Protein AF-A0AAV6GM45-F1 (afdb_monomer_lite)

Radius of gyration: 21.68 Å; chains: 1; bounding box: 48×59×79 Å

pLDDT: mean 77.0, std 16.12, range [33.41, 92.81]

Secondary structure (DSSP, 8-state):
------------------HHHHHHHHHHHHHHHHHHHHHHHHHHHHHHHHHHTTTTS---TTPPPTTHHHHHHHHHHHHHHHHHHHHHHHTTSS-HHHHHHHHHHHHHHHHHHHHHIIIIIS--HHHHHHHHHHHHHHHHHHHHHHTTT-HHHHHHHHHHHHHHHHHHHHHHHHHHHS-------

Sequence (185 aa):
MLYAIQVNQASFLFFGTSKGQLRMWMPMLGLTALPHLGGLCGGFVTRKEVKTWYPTINKPSWRPPNAAFPIVWTT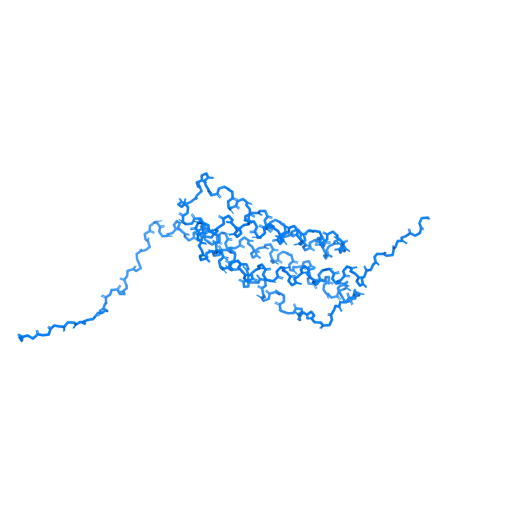LYTGMGYASYLVWNELGGFTNDAVVPLGLYGLQLALNWAWTPIFFGAHKIKLALIEIVLLTGTVGATMVSWYPISRTATLLMTPYLAWLCLATTLNYCIWRDNPEKKEKK

InterPro domains:
  IPR004307 TspO/MBR-related protein [PF03073] (32-176)
  IPR004307 TspO/MBR-related protein [PIRSF005859] (27-179)
  IPR004307 TspO/MBR-related protein [PTHR10057] (24-183)
  IPR004307 TspO/MBR-related protein [cd15904] (33-175)
  IPR038330 TspO/MBR-related superfamily [G3DSA:1.20.1260.100] (22-179)

Structure (mmCIF, N/CA/C/O backbone):
data_AF-A0AAV6GM45-F1
#
_entry.id   AF-A0AAV6GM45-F1
#
loop_
_atom_site.group_PDB
_atom_site.id
_atom_site.type_symbol
_atom_site.label_atom_id
_atom_site.label_alt_id
_atom_site.label_comp_id
_atom_site.label_asym_id
_atom_site.label_entity_id
_atom_site.label_seq_id
_atom_site.pdbx_PDB_ins_code
_atom_site.Cartn_x
_atom_site.Cartn_y
_atom_site.Cartn_z
_atom_site.occupancy
_atom_site.B_iso_or_equiv
_atom_site.auth_seq_id
_atom_site.auth_comp_id
_atom_site.auth_asym_id
_atom_site.auth_atom_id
_atom_site.pdbx_PDB_model_num
ATOM 1 N N . MET A 1 1 ? 5.963 -35.561 -53.736 1.00 40.31 1 MET A N 1
ATOM 2 C CA . MET A 1 1 ? 5.914 -36.617 -52.698 1.00 40.31 1 MET A CA 1
ATOM 3 C C . MET A 1 1 ? 7.226 -36.517 -51.932 1.00 40.31 1 MET A C 1
ATOM 5 O O . MET A 1 1 ? 8.242 -36.675 -52.576 1.00 40.31 1 MET A O 1
ATOM 9 N N . LEU A 1 2 ? 7.330 -36.159 -50.655 1.00 35.66 2 LEU A N 1
ATOM 10 C CA . LEU A 1 2 ? 6.425 -36.286 -49.513 1.00 35.66 2 LEU A CA 1
ATOM 11 C C . LEU A 1 2 ? 6.846 -35.272 -48.420 1.00 35.66 2 LEU A C 1
ATOM 13 O O . LEU A 1 2 ? 8.036 -35.076 -48.221 1.00 35.66 2 LEU A O 1
ATOM 17 N N . TYR A 1 3 ? 5.843 -34.709 -47.735 1.00 33.41 3 TYR A N 1
ATOM 18 C CA . TYR A 1 3 ? 5.771 -34.377 -46.296 1.00 33.41 3 TYR A CA 1
ATOM 19 C C . TYR A 1 3 ? 6.869 -33.493 -45.663 1.00 33.41 3 TYR A C 1
ATOM 21 O O . TYR A 1 3 ? 8.015 -33.891 -45.548 1.00 33.41 3 TYR A O 1
ATOM 29 N N . ALA A 1 4 ? 6.612 -32.242 -45.272 1.00 39.06 4 ALA A N 1
ATOM 30 C CA . ALA A 1 4 ? 5.706 -31.770 -44.211 1.00 39.06 4 ALA A CA 1
ATOM 31 C C . ALA A 1 4 ? 6.142 -32.133 -42.771 1.00 39.06 4 ALA A C 1
ATOM 33 O O . ALA A 1 4 ? 5.974 -33.269 -42.355 1.00 39.06 4 ALA A O 1
ATOM 34 N N . ILE A 1 5 ? 6.544 -31.083 -42.033 1.00 42.56 5 ILE A N 1
ATOM 35 C CA . ILE A 1 5 ? 6.093 -30.714 -40.672 1.00 42.56 5 ILE A CA 1
ATOM 36 C C . ILE A 1 5 ? 6.545 -31.600 -39.485 1.00 42.56 5 ILE A C 1
ATOM 38 O O . ILE A 1 5 ? 6.605 -32.817 -39.568 1.00 42.56 5 ILE A O 1
ATOM 42 N N . GLN A 1 6 ? 6.711 -30.921 -38.333 1.00 33.88 6 GLN A N 1
ATOM 43 C CA . GLN A 1 6 ? 6.719 -31.429 -36.946 1.00 33.88 6 GLN A CA 1
ATOM 44 C C . GLN A 1 6 ? 8.076 -31.956 -36.436 1.00 33.88 6 GLN A C 1
ATOM 46 O O . GLN A 1 6 ? 8.792 -32.627 -37.152 1.00 33.88 6 GLN A O 1
ATOM 51 N N . VAL A 1 7 ? 8.519 -31.760 -35.192 1.00 37.91 7 VAL A N 1
ATOM 52 C CA . VAL A 1 7 ? 8.098 -30.972 -34.021 1.00 37.91 7 VAL A CA 1
ATOM 53 C C . VAL A 1 7 ? 9.163 -31.265 -32.954 1.00 37.91 7 VAL A C 1
ATOM 55 O O . VAL A 1 7 ? 9.530 -32.418 -32.798 1.00 37.91 7 VAL A O 1
ATOM 58 N N . ASN A 1 8 ? 9.592 -30.232 -32.223 1.00 34.81 8 ASN A N 1
ATOM 59 C CA . ASN A 1 8 ? 9.776 -30.226 -30.765 1.00 34.81 8 ASN A CA 1
ATOM 60 C C . ASN A 1 8 ? 10.801 -31.166 -30.075 1.00 34.81 8 ASN A C 1
ATOM 62 O O . ASN A 1 8 ? 11.030 -32.304 -30.454 1.00 34.81 8 ASN A O 1
ATOM 66 N N . GLN A 1 9 ? 11.261 -30.669 -28.920 1.00 39.41 9 GLN A N 1
ATOM 67 C CA . GLN A 1 9 ? 11.912 -31.377 -27.810 1.00 39.41 9 GLN A CA 1
ATOM 68 C C . GLN A 1 9 ? 13.372 -31.811 -28.013 1.00 39.41 9 GLN A C 1
ATOM 70 O O . GLN A 1 9 ? 13.649 -32.849 -28.597 1.00 39.41 9 GLN A O 1
ATOM 75 N N . ALA A 1 10 ? 14.298 -31.061 -27.404 1.00 37.91 10 ALA A N 1
ATOM 76 C CA . ALA A 1 10 ? 15.213 -31.576 -26.370 1.00 37.91 10 ALA A CA 1
ATOM 77 C C . ALA A 1 10 ? 16.465 -30.694 -26.258 1.00 37.91 10 ALA A C 1
ATOM 79 O O . ALA A 1 10 ? 17.508 -30.967 -26.841 1.00 37.91 10 ALA A O 1
ATOM 80 N N . SER A 1 11 ? 16.381 -29.636 -25.458 1.00 36.97 11 SER A N 1
ATOM 81 C CA . SER A 1 11 ? 17.548 -29.092 -24.748 1.00 36.97 11 SER A CA 1
ATOM 82 C C . SER A 1 11 ? 17.078 -28.509 -23.416 1.00 36.97 11 SER A C 1
ATOM 84 O O . SER A 1 11 ? 17.283 -27.345 -23.092 1.00 36.97 11 SER A O 1
ATOM 86 N N . PHE A 1 12 ? 16.375 -29.349 -22.653 1.00 44.47 12 PHE A N 1
ATOM 87 C CA . PHE A 1 12 ? 16.438 -29.287 -21.198 1.00 44.47 12 PHE A CA 1
ATOM 88 C C . PHE A 1 12 ? 17.893 -29.571 -20.789 1.00 44.47 12 PHE A C 1
ATOM 90 O O . PHE A 1 12 ? 18.525 -30.435 -21.388 1.00 44.47 12 PHE A O 1
ATOM 97 N N . LEU A 1 13 ? 18.360 -28.890 -19.738 1.00 39.91 13 LEU A N 1
ATOM 98 C CA . LEU A 1 13 ? 19.677 -29.014 -19.087 1.00 39.91 13 LEU A CA 1
ATOM 99 C C . LEU A 1 13 ? 20.802 -28.126 -19.640 1.00 39.91 13 LEU A C 1
ATOM 101 O O . LEU A 1 13 ? 21.829 -28.608 -20.095 1.00 39.91 13 LEU A O 1
ATOM 105 N N . PHE A 1 14 ? 20.680 -26.817 -19.423 1.00 37.41 14 PHE A N 1
ATOM 106 C CA . PHE A 1 14 ? 21.850 -26.002 -19.082 1.00 37.41 14 PHE A CA 1
ATOM 107 C C . PHE A 1 14 ? 21.527 -25.117 -17.873 1.00 37.41 14 PHE A C 1
ATOM 109 O O . PHE A 1 14 ? 21.230 -23.932 -17.994 1.00 37.41 14 PHE A O 1
ATOM 116 N N . PHE A 1 15 ? 21.615 -25.700 -16.673 1.00 41.97 15 PHE A N 1
ATOM 117 C CA . PHE A 1 15 ? 21.883 -24.942 -15.446 1.00 41.97 15 PHE A CA 1
ATOM 118 C C . PHE A 1 15 ? 23.353 -24.493 -15.472 1.00 41.97 15 PHE A C 1
ATOM 120 O O . PHE A 1 15 ? 24.205 -25.013 -14.759 1.00 41.97 15 PHE A O 1
ATOM 127 N N . GLY A 1 16 ? 23.660 -23.544 -16.352 1.00 40.22 16 GLY A N 1
ATOM 128 C CA . GLY A 1 16 ? 24.866 -22.733 -16.281 1.00 40.22 16 GLY A CA 1
ATOM 129 C C . GLY A 1 16 ? 24.455 -21.359 -15.782 1.00 40.22 16 GLY A C 1
ATOM 130 O O . GLY A 1 16 ? 24.005 -20.531 -16.570 1.00 40.22 16 GLY A O 1
ATOM 131 N N . THR A 1 17 ? 24.556 -21.106 -14.477 1.00 46.16 17 THR A N 1
ATOM 132 C CA . THR A 1 17 ? 24.311 -19.776 -13.908 1.00 46.16 17 THR A CA 1
ATOM 133 C C . THR A 1 17 ? 25.413 -18.824 -14.366 1.00 46.16 17 THR A C 1
ATOM 135 O O . THR A 1 17 ? 26.434 -18.627 -13.710 1.00 46.16 17 THR A O 1
ATOM 138 N N . SER A 1 18 ? 25.199 -18.216 -15.533 1.00 44.62 18 SER A N 1
ATOM 139 C CA . SER A 1 18 ? 25.936 -17.041 -15.988 1.00 44.62 18 SER A CA 1
ATOM 140 C C . SER A 1 18 ? 25.958 -16.000 -14.862 1.00 44.62 18 SER A C 1
ATOM 142 O O . SER A 1 18 ? 24.934 -15.747 -14.223 1.00 44.62 18 SER A O 1
ATOM 144 N N . LYS A 1 19 ? 27.106 -15.345 -14.633 1.00 47.19 19 LYS A N 1
ATOM 145 C CA . LYS A 1 19 ? 27.230 -14.200 -13.707 1.00 47.19 19 LYS A CA 1
ATOM 146 C C . LYS A 1 19 ? 26.151 -13.125 -13.952 1.00 47.19 19 LYS A C 1
ATOM 148 O O . LYS A 1 19 ? 25.784 -12.411 -13.023 1.00 47.19 19 LYS A O 1
ATOM 153 N N . GLY A 1 20 ? 25.613 -13.036 -15.175 1.00 47.53 20 GLY A N 1
ATOM 154 C CA . GLY A 1 20 ? 24.491 -12.159 -15.524 1.00 47.53 20 GLY A CA 1
ATOM 155 C C . GLY A 1 20 ? 23.157 -12.564 -14.888 1.00 47.53 20 GLY A C 1
ATOM 156 O O . GLY A 1 20 ? 22.377 -11.697 -14.511 1.00 47.53 20 GLY A O 1
ATOM 157 N N . GLN A 1 21 ? 22.927 -13.860 -14.677 1.00 46.53 21 GLN A N 1
ATOM 158 C CA . GLN A 1 21 ? 21.711 -14.377 -14.056 1.00 46.53 21 GLN A CA 1
ATOM 159 C C . GLN A 1 21 ? 21.725 -14.106 -12.545 1.00 46.53 21 GLN A C 1
ATOM 161 O O . GLN A 1 21 ? 20.786 -13.505 -12.041 1.00 46.53 21 GLN A O 1
ATOM 166 N N . LEU A 1 22 ? 22.824 -14.399 -11.832 1.00 50.38 22 LEU A N 1
ATOM 167 C CA . LEU A 1 22 ? 23.005 -14.059 -10.401 1.00 50.38 22 LEU A CA 1
ATOM 168 C C . LEU A 1 22 ? 22.805 -12.558 -10.096 1.00 50.38 22 LEU A C 1
ATOM 170 O O . LEU A 1 22 ? 22.231 -12.210 -9.065 1.00 50.38 22 LEU A O 1
ATOM 174 N N . ARG A 1 23 ? 23.199 -11.676 -11.024 1.00 55.69 23 ARG A N 1
ATOM 175 C CA . ARG A 1 23 ? 22.995 -10.219 -10.932 1.00 55.69 23 ARG A CA 1
ATOM 176 C C . ARG A 1 23 ? 21.520 -9.793 -11.056 1.00 55.69 23 ARG A C 1
ATOM 178 O O . ARG A 1 23 ? 21.165 -8.747 -10.524 1.00 55.69 23 ARG A O 1
ATOM 185 N N . MET A 1 24 ? 20.664 -10.590 -11.703 1.00 57.47 24 MET A N 1
ATOM 186 C CA . MET A 1 24 ? 19.216 -10.344 -11.826 1.00 57.47 24 MET A CA 1
ATOM 187 C C . MET A 1 24 ? 18.411 -10.804 -10.598 1.00 57.47 24 MET A C 1
ATOM 189 O O . MET A 1 24 ? 17.414 -10.167 -10.265 1.00 57.47 24 MET A O 1
ATOM 193 N N . TRP A 1 25 ? 18.825 -11.870 -9.900 1.00 61.00 25 TRP A N 1
ATOM 194 C CA . TRP A 1 25 ? 18.062 -12.411 -8.758 1.00 61.00 25 TRP A CA 1
ATOM 195 C C . TRP A 1 25 ? 18.215 -11.584 -7.480 1.00 61.00 25 TRP A C 1
ATOM 197 O O . TRP A 1 25 ? 17.274 -11.500 -6.696 1.00 61.00 25 TRP A O 1
ATOM 207 N N . MET A 1 26 ? 19.369 -10.949 -7.258 1.00 65.25 26 MET A N 1
ATOM 208 C CA . MET A 1 26 ? 19.604 -10.171 -6.034 1.00 65.25 26 MET A CA 1
ATOM 209 C C . MET A 1 26 ? 18.666 -8.954 -5.894 1.00 65.25 26 MET A C 1
ATOM 211 O O . MET A 1 26 ? 18.058 -8.810 -4.832 1.00 65.25 26 MET A O 1
ATOM 215 N N . PRO A 1 27 ? 18.470 -8.107 -6.927 1.00 63.59 27 PRO A N 1
ATOM 216 C CA . PRO A 1 27 ? 17.508 -7.006 -6.861 1.00 63.59 27 PRO A CA 1
ATOM 217 C C . PRO A 1 27 ? 16.068 -7.512 -6.766 1.00 63.59 27 PRO A C 1
ATOM 219 O O . PRO A 1 27 ? 15.281 -6.950 -6.012 1.00 63.59 27 PRO A O 1
ATOM 222 N N . MET A 1 28 ? 15.737 -8.605 -7.465 1.00 65.88 28 MET A N 1
ATOM 223 C CA . MET A 1 28 ? 14.412 -9.228 -7.401 1.00 65.88 28 MET A CA 1
ATOM 224 C C . MET A 1 28 ? 14.066 -9.675 -5.978 1.00 65.88 28 MET A C 1
ATOM 226 O O . MET A 1 28 ? 12.997 -9.350 -5.462 1.00 65.88 28 MET A O 1
ATOM 230 N N . LEU A 1 29 ? 14.985 -10.388 -5.322 1.00 68.69 29 LEU A N 1
ATOM 231 C CA . LEU A 1 29 ? 14.809 -10.855 -3.950 1.00 68.69 29 LEU A CA 1
ATOM 232 C C . LEU A 1 29 ? 14.761 -9.684 -2.965 1.00 68.69 29 LEU A C 1
ATOM 234 O O . LEU A 1 29 ? 13.912 -9.689 -2.081 1.00 68.69 29 LEU A O 1
ATOM 238 N N . GLY A 1 30 ? 15.601 -8.659 -3.138 1.00 71.75 30 GLY A N 1
ATOM 239 C CA . GLY A 1 30 ? 15.594 -7.472 -2.279 1.00 71.75 30 GLY A CA 1
ATOM 240 C C . GLY A 1 30 ? 14.294 -6.669 -2.372 1.00 71.75 30 GLY A C 1
ATOM 241 O O . GLY A 1 30 ? 13.669 -6.382 -1.351 1.00 71.75 30 GLY A O 1
ATOM 242 N N . LEU A 1 31 ? 13.847 -6.359 -3.592 1.00 71.44 31 LEU A N 1
ATOM 243 C CA . LEU A 1 31 ? 12.625 -5.588 -3.847 1.00 71.44 31 LEU A CA 1
ATOM 244 C C . LEU A 1 31 ? 11.349 -6.341 -3.458 1.00 71.44 31 LEU A C 1
ATOM 246 O O . LEU A 1 31 ? 10.364 -5.709 -3.078 1.00 71.44 31 LEU A O 1
ATOM 250 N N . THR A 1 32 ? 11.379 -7.676 -3.512 1.00 72.62 32 THR A N 1
ATOM 251 C CA . THR A 1 32 ? 10.259 -8.523 -3.079 1.00 72.62 32 THR A CA 1
ATOM 252 C C . THR A 1 32 ? 10.270 -8.760 -1.573 1.00 72.62 32 THR A C 1
ATOM 254 O O . THR A 1 32 ? 9.213 -8.746 -0.952 1.00 72.62 32 THR A O 1
ATOM 257 N N . ALA A 1 33 ? 11.437 -8.916 -0.946 1.00 76.44 33 ALA A N 1
ATOM 258 C CA . ALA A 1 33 ? 11.538 -9.100 0.502 1.00 76.44 33 ALA A CA 1
ATOM 259 C C . ALA A 1 33 ? 11.198 -7.823 1.284 1.00 76.44 33 ALA A C 1
ATOM 261 O O . ALA A 1 33 ? 10.611 -7.910 2.363 1.00 76.44 33 ALA A O 1
ATOM 262 N N . LEU A 1 34 ? 11.526 -6.646 0.740 1.00 77.38 34 LEU A N 1
ATOM 263 C CA . LEU A 1 34 ? 11.276 -5.346 1.372 1.00 77.38 34 LEU A CA 1
ATOM 264 C C . LEU A 1 34 ? 9.815 -5.185 1.839 1.00 77.38 34 LEU A C 1
ATOM 266 O O . LEU A 1 34 ? 9.608 -4.986 3.038 1.00 77.38 34 LEU A O 1
ATOM 270 N N . PRO A 1 35 ? 8.791 -5.343 0.978 1.00 76.12 35 PRO A N 1
ATOM 271 C CA . PRO A 1 35 ? 7.395 -5.257 1.397 1.00 76.12 35 PRO A CA 1
ATOM 272 C C . PRO A 1 35 ? 6.997 -6.248 2.487 1.00 76.12 35 PRO A C 1
ATOM 274 O O . PRO A 1 35 ? 6.286 -5.878 3.424 1.00 76.12 35 PRO A O 1
ATOM 277 N N . HIS A 1 36 ? 7.504 -7.480 2.415 1.00 78.69 36 HIS A N 1
ATOM 278 C CA . HIS A 1 36 ? 7.229 -8.495 3.428 1.00 78.69 36 HIS A CA 1
ATOM 279 C C . HIS A 1 36 ? 7.812 -8.124 4.797 1.00 78.69 36 HIS A C 1
ATOM 281 O O . HIS A 1 36 ? 7.164 -8.386 5.808 1.00 78.69 36 HIS A O 1
ATOM 287 N N . LEU A 1 37 ? 8.983 -7.477 4.857 1.00 78.25 37 LEU A N 1
ATOM 288 C CA . LEU A 1 37 ? 9.578 -7.041 6.125 1.00 78.25 37 LEU A CA 1
ATOM 289 C C . LEU A 1 37 ? 8.696 -6.020 6.848 1.00 78.25 37 LEU A C 1
ATOM 291 O O . LEU A 1 37 ? 8.398 -6.199 8.030 1.00 78.25 37 LEU A O 1
ATOM 295 N N . GLY A 1 38 ? 8.218 -4.991 6.148 1.00 72.19 38 GLY A N 1
ATOM 296 C CA . GLY A 1 38 ? 7.311 -4.021 6.764 1.00 72.19 38 GLY A CA 1
ATOM 297 C C . GLY A 1 38 ? 5.957 -4.621 7.134 1.00 72.19 38 GLY A C 1
ATOM 298 O O . GLY A 1 3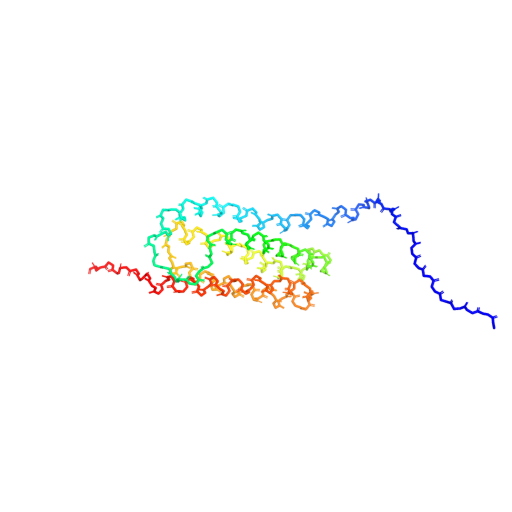8 ? 5.439 -4.336 8.214 1.00 72.19 38 GLY A O 1
ATOM 299 N N . GLY A 1 39 ? 5.435 -5.532 6.307 1.00 72.94 39 GLY A N 1
ATOM 300 C CA . GLY A 1 39 ? 4.232 -6.304 6.619 1.00 72.94 39 GLY A CA 1
ATOM 301 C C . GLY A 1 39 ? 4.365 -7.153 7.888 1.00 72.94 39 GLY A C 1
ATOM 302 O O . GLY A 1 39 ? 3.456 -7.181 8.720 1.00 72.94 39 GLY A O 1
ATOM 303 N N . LEU A 1 40 ? 5.511 -7.811 8.082 1.00 75.75 40 LEU A N 1
ATOM 304 C CA . LEU A 1 40 ? 5.807 -8.585 9.290 1.00 75.75 40 LEU A CA 1
ATOM 305 C C . LEU A 1 40 ? 5.898 -7.679 10.522 1.00 75.75 40 LEU A C 1
ATOM 307 O O . LEU A 1 40 ? 5.237 -7.959 11.525 1.00 75.75 40 LEU A O 1
ATOM 311 N N . CYS A 1 41 ? 6.648 -6.575 10.435 1.00 73.44 41 CYS A N 1
ATOM 312 C CA . CYS A 1 41 ? 6.785 -5.595 11.516 1.00 73.44 41 CYS A CA 1
ATOM 313 C C . CYS A 1 41 ? 5.429 -4.998 11.923 1.00 73.44 41 CYS A C 1
ATOM 315 O O . CYS A 1 41 ? 5.078 -4.999 13.106 1.00 73.44 41 CYS A O 1
ATOM 317 N N . GLY A 1 42 ? 4.624 -4.563 10.950 1.00 70.81 42 GLY A N 1
ATOM 318 C CA . GLY A 1 42 ? 3.264 -4.079 11.194 1.00 70.81 42 GLY A CA 1
ATOM 319 C C . GLY A 1 42 ? 2.350 -5.164 11.774 1.00 70.81 42 GLY A C 1
ATOM 320 O O . GLY A 1 42 ? 1.540 -4.902 12.669 1.00 70.81 42 GLY A O 1
ATOM 321 N N . GLY A 1 43 ? 2.523 -6.414 11.340 1.00 71.31 43 GLY A N 1
ATOM 322 C CA . GLY A 1 43 ? 1.796 -7.569 11.858 1.00 71.31 43 GLY A CA 1
ATOM 323 C C . GLY A 1 43 ? 1.999 -7.802 13.358 1.00 71.31 43 GLY A C 1
ATOM 324 O O . GLY A 1 43 ? 1.038 -8.152 14.046 1.00 71.31 43 GLY A O 1
ATOM 325 N N . PHE A 1 44 ? 3.201 -7.573 13.898 1.00 74.62 44 PHE A N 1
ATOM 326 C CA . PHE A 1 44 ? 3.455 -7.700 15.341 1.00 74.62 44 PHE A CA 1
ATOM 327 C C . PHE A 1 44 ? 2.663 -6.682 16.168 1.00 74.62 44 PHE A C 1
ATOM 329 O O . PHE A 1 44 ? 2.046 -7.060 17.165 1.00 74.62 44 PHE A O 1
ATOM 336 N N . VAL A 1 45 ? 2.615 -5.423 15.720 1.00 71.69 45 VAL A N 1
ATOM 337 C CA . VAL A 1 45 ? 1.819 -4.360 16.361 1.00 71.69 45 VAL A CA 1
ATOM 338 C C . VAL A 1 45 ? 0.325 -4.683 16.260 1.00 71.69 45 VAL A C 1
ATOM 340 O O . VAL A 1 45 ? -0.401 -4.674 17.254 1.00 71.69 45 VAL A O 1
ATOM 343 N N . THR A 1 46 ? -0.117 -5.082 15.067 1.00 75.25 46 THR A N 1
ATOM 344 C CA . THR A 1 46 ? -1.523 -5.379 14.766 1.00 75.25 46 THR A CA 1
ATOM 345 C C . THR A 1 46 ? -2.062 -6.554 15.588 1.00 75.25 46 THR A C 1
ATOM 347 O O . THR A 1 46 ? -3.199 -6.509 16.047 1.00 75.25 46 THR A O 1
ATOM 350 N N . ARG A 1 47 ? -1.273 -7.612 15.838 1.00 75.19 47 ARG A N 1
ATOM 351 C CA . ARG A 1 47 ? -1.743 -8.809 16.573 1.00 75.19 47 ARG A CA 1
ATOM 352 C C . ARG A 1 47 ? -2.235 -8.511 17.988 1.00 75.19 47 ARG A C 1
ATOM 354 O O . ARG A 1 47 ? -3.167 -9.176 18.443 1.00 75.19 47 ARG A O 1
ATOM 361 N N . LYS A 1 48 ? -1.597 -7.566 18.686 1.00 76.25 48 LYS A N 1
ATOM 362 C CA . LYS A 1 48 ? -2.001 -7.167 20.039 1.00 76.25 48 LYS A CA 1
ATOM 363 C C . LYS A 1 48 ? -3.287 -6.346 19.977 1.00 76.25 48 LYS A C 1
ATOM 365 O O . LYS A 1 48 ? -4.282 -6.720 20.592 1.00 76.25 48 LYS A O 1
ATOM 370 N N . GLU A 1 49 ? -3.288 -5.315 19.140 1.00 77.75 49 GLU A N 1
ATOM 371 C CA . GLU A 1 49 ? -4.393 -4.363 19.010 1.00 77.75 49 GLU A CA 1
ATOM 372 C C . GLU A 1 49 ? -5.667 -4.993 18.432 1.00 77.75 49 GLU A C 1
ATOM 374 O O . GLU A 1 49 ? -6.772 -4.642 18.841 1.00 77.75 49 GLU A O 1
ATOM 379 N N . VAL A 1 50 ? -5.541 -5.996 17.553 1.00 76.00 50 VAL A N 1
ATOM 380 C CA . VAL A 1 50 ? -6.682 -6.762 17.019 1.00 76.00 50 VAL A CA 1
ATOM 381 C C . VAL A 1 50 ? -7.437 -7.534 18.108 1.00 76.00 50 VAL A C 1
ATOM 383 O O . VAL A 1 50 ? -8.628 -7.805 17.943 1.00 76.00 50 VAL A O 1
ATOM 386 N N . LYS A 1 51 ? -6.778 -7.875 19.223 1.00 76.12 51 LYS A N 1
ATOM 387 C CA . LYS A 1 51 ? -7.400 -8.566 20.364 1.00 76.12 51 LYS A CA 1
ATOM 388 C C . LYS A 1 51 ? -7.910 -7.612 21.445 1.00 76.12 51 LYS A C 1
ATOM 390 O O . LYS A 1 51 ? -8.830 -7.986 22.162 1.00 76.12 51 LYS A O 1
ATOM 395 N N . THR A 1 52 ? -7.318 -6.426 21.580 1.00 81.00 52 THR A N 1
ATOM 396 C CA . THR A 1 52 ? -7.614 -5.486 22.672 1.00 81.00 52 THR A CA 1
ATOM 397 C C . THR A 1 52 ? -8.533 -4.353 22.228 1.00 81.00 52 THR A C 1
ATOM 399 O O . THR A 1 52 ? -9.663 -4.264 22.696 1.00 81.00 52 THR A O 1
ATOM 402 N N . TRP A 1 53 ? -8.069 -3.503 21.314 1.00 81.56 53 TRP A N 1
ATOM 403 C CA . TRP A 1 53 ? -8.757 -2.281 20.900 1.00 81.56 53 TRP A CA 1
ATOM 404 C C . TRP A 1 53 ? -9.689 -2.507 19.708 1.00 81.56 53 TRP A C 1
ATOM 406 O O . TRP A 1 53 ? -10.832 -2.068 19.709 1.00 81.56 53 TRP A O 1
ATOM 416 N N . TYR A 1 54 ? -9.261 -3.266 18.700 1.00 80.12 54 TYR A N 1
ATOM 417 C CA . TYR A 1 54 ? -10.062 -3.485 17.495 1.00 80.12 54 TYR A CA 1
ATOM 418 C C . TYR A 1 54 ? -11.452 -4.096 17.754 1.00 80.12 54 TYR A C 1
ATOM 420 O O . TYR A 1 54 ? -12.362 -3.800 16.981 1.00 80.12 54 TYR A O 1
ATOM 428 N N . PRO A 1 55 ? -11.696 -4.926 18.791 1.00 82.94 55 PRO A N 1
ATOM 429 C CA . PRO A 1 55 ? -13.043 -5.382 19.127 1.00 82.94 55 PRO A CA 1
ATOM 430 C C . PRO A 1 55 ? -13.969 -4.276 19.651 1.00 82.94 55 PRO A C 1
ATOM 432 O O . PRO A 1 55 ? -15.171 -4.390 19.430 1.00 82.94 55 PRO A O 1
ATOM 435 N N . THR A 1 56 ? -13.439 -3.219 20.280 1.00 83.00 56 THR A N 1
ATOM 436 C CA . THR A 1 56 ? -14.237 -2.173 20.953 1.00 83.00 56 THR A CA 1
ATOM 437 C C . THR A 1 56 ? -14.859 -1.161 19.990 1.00 83.00 56 THR A C 1
ATOM 439 O O . THR A 1 56 ? -15.833 -0.504 20.345 1.00 83.00 56 THR A O 1
ATOM 442 N N . ILE A 1 57 ? -14.332 -1.056 18.767 1.00 83.62 57 ILE A N 1
ATOM 443 C CA . ILE A 1 57 ? -14.847 -0.157 17.727 1.00 83.62 57 ILE A CA 1
ATOM 444 C C . ILE A 1 57 ? -16.014 -0.778 16.945 1.00 83.62 57 ILE A C 1
ATOM 446 O O . ILE A 1 57 ? -16.020 -1.978 16.647 1.00 83.62 57 ILE A O 1
ATOM 450 N N . ASN A 1 58 ? -16.974 0.043 16.529 1.00 84.94 58 ASN A N 1
ATOM 451 C CA . ASN A 1 58 ? -18.042 -0.367 15.617 1.00 84.94 58 ASN A CA 1
ATOM 452 C C . ASN A 1 58 ? -17.462 -0.654 14.229 1.00 84.94 58 ASN A C 1
ATOM 454 O O . ASN A 1 58 ? -16.650 0.115 13.713 1.00 84.94 58 ASN A O 1
ATOM 458 N N . LYS A 1 59 ? -17.846 -1.783 13.627 1.00 83.25 59 LYS A N 1
ATOM 459 C CA . LYS A 1 59 ? -17.332 -2.231 12.327 1.00 83.25 59 LYS A CA 1
ATOM 460 C C . LYS A 1 59 ? -18.487 -2.752 11.470 1.00 83.25 59 LYS A C 1
ATOM 462 O O . LYS A 1 59 ? -19.395 -3.375 12.021 1.00 83.25 59 LYS A O 1
ATOM 467 N N . PRO A 1 60 ? -18.438 -2.578 10.142 1.00 84.38 60 PRO A N 1
ATOM 468 C CA . PRO A 1 60 ? -19.466 -3.108 9.257 1.00 84.38 60 PRO A CA 1
ATOM 469 C C . PRO A 1 60 ? -19.485 -4.644 9.246 1.00 84.38 60 PRO A C 1
ATOM 471 O O . PRO A 1 60 ? -18.446 -5.297 9.384 1.00 84.38 60 PRO A O 1
ATOM 474 N N . SER A 1 61 ? -20.669 -5.222 9.028 1.00 81.94 61 SER A N 1
ATOM 475 C CA . SER A 1 61 ? -20.892 -6.676 8.987 1.00 81.94 61 SER A CA 1
ATOM 476 C C . SER A 1 61 ? -20.246 -7.369 7.783 1.00 81.94 61 SER A C 1
ATOM 478 O O . SER A 1 61 ? -19.912 -8.545 7.871 1.00 81.94 61 SER A O 1
ATOM 480 N N . TRP A 1 62 ? -20.017 -6.644 6.683 1.00 85.00 62 TRP A N 1
ATOM 481 C CA . TRP A 1 62 ? -19.415 -7.163 5.448 1.00 85.00 62 TRP A CA 1
ATOM 482 C C . TRP A 1 62 ? -17.881 -7.247 5.480 1.00 85.00 62 TRP A C 1
ATOM 484 O O . TRP A 1 62 ? -17.267 -7.648 4.491 1.00 85.00 62 TRP A O 1
ATOM 494 N N . ARG A 1 63 ? -17.232 -6.849 6.584 1.00 82.94 63 ARG A N 1
ATOM 495 C CA . ARG A 1 63 ? -15.765 -6.847 6.676 1.00 82.94 63 ARG A CA 1
ATOM 496 C C . ARG A 1 63 ? -15.191 -8.262 6.470 1.00 82.94 63 ARG A C 1
ATOM 498 O O . ARG A 1 63 ? -15.748 -9.221 7.012 1.00 82.94 63 ARG A O 1
ATOM 505 N N . PRO A 1 64 ? -14.042 -8.408 5.786 1.00 82.25 64 PRO A N 1
ATOM 506 C CA . PRO A 1 64 ? -13.373 -9.698 5.694 1.00 82.25 64 PRO A CA 1
ATOM 507 C C . PRO A 1 64 ? -13.013 -10.262 7.081 1.00 82.25 64 PRO A C 1
ATOM 509 O O . PRO A 1 64 ? -12.751 -9.493 8.018 1.00 82.25 64 PRO A O 1
ATOM 512 N N . PRO A 1 65 ? -12.941 -11.596 7.233 1.00 84.00 65 PRO A N 1
ATOM 513 C CA . PRO A 1 65 ? -12.429 -12.221 8.447 1.00 84.00 65 PRO A CA 1
ATOM 514 C C . PRO A 1 65 ? -11.007 -11.744 8.765 1.00 84.00 65 PRO A C 1
ATOM 516 O O . PRO A 1 65 ? -10.199 -11.547 7.860 1.00 84.00 65 PRO A O 1
ATOM 519 N N . ASN A 1 66 ? -10.650 -11.638 10.051 1.00 79.00 66 ASN A N 1
ATOM 520 C CA . ASN A 1 66 ? -9.314 -11.177 10.468 1.00 79.00 66 ASN A CA 1
ATOM 521 C C . ASN A 1 66 ? -8.173 -12.021 9.860 1.00 79.00 66 ASN A C 1
ATOM 523 O O . ASN A 1 66 ? -7.097 -11.495 9.601 1.00 79.00 66 ASN A O 1
ATOM 527 N N . ALA A 1 67 ? -8.413 -13.313 9.602 1.00 78.69 67 ALA A N 1
ATOM 528 C CA . ALA A 1 67 ? -7.451 -14.214 8.966 1.00 78.69 67 ALA A CA 1
ATOM 529 C C . ALA A 1 67 ? -7.252 -13.951 7.460 1.00 78.69 67 ALA A C 1
ATOM 531 O O . ALA A 1 67 ? -6.204 -14.298 6.924 1.00 78.69 67 ALA A O 1
ATOM 532 N N . ALA A 1 68 ? -8.210 -13.313 6.778 1.00 82.88 68 ALA A N 1
ATOM 533 C CA . ALA A 1 68 ? -8.090 -12.996 5.355 1.00 82.88 68 ALA A CA 1
ATOM 534 C C . ALA A 1 68 ? -7.054 -11.889 5.102 1.00 82.88 68 ALA A C 1
ATOM 536 O O . ALA A 1 68 ? -6.323 -11.948 4.119 1.00 82.88 68 ALA A O 1
ATOM 537 N N . PHE A 1 69 ? -6.937 -10.916 6.013 1.00 81.00 69 PHE A N 1
ATOM 538 C CA . PHE A 1 69 ? -5.990 -9.802 5.896 1.00 81.00 69 PHE A CA 1
ATOM 539 C C . PHE A 1 69 ? -4.532 -10.248 5.685 1.00 81.00 69 PHE A C 1
ATOM 541 O O . PHE A 1 69 ? -3.948 -9.831 4.688 1.00 81.00 69 PHE A O 1
ATOM 548 N N . PRO A 1 70 ? -3.917 -11.084 6.548 1.00 80.88 70 PRO A N 1
ATOM 549 C CA . PRO A 1 70 ? -2.529 -11.499 6.350 1.00 80.88 70 PRO A CA 1
ATOM 550 C C . PRO A 1 70 ? -2.328 -12.330 5.078 1.00 80.88 70 PRO A C 1
ATOM 552 O O . PRO A 1 70 ? -1.280 -12.210 4.449 1.00 80.88 70 PRO A O 1
ATOM 555 N N . ILE A 1 71 ? -3.317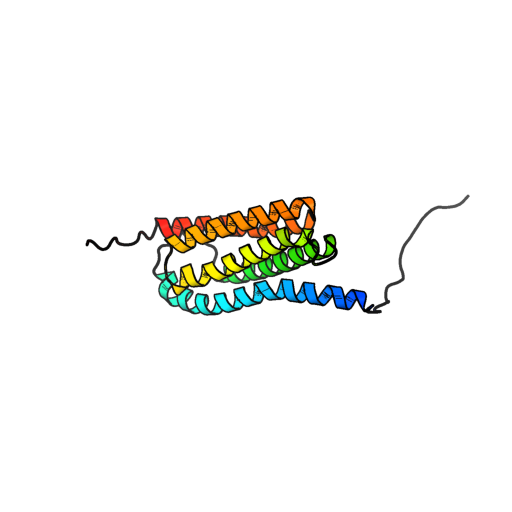 -13.135 4.671 1.00 84.88 71 ILE A N 1
ATOM 556 C CA . ILE A 1 71 ? -3.247 -13.932 3.437 1.00 84.88 71 ILE A CA 1
ATOM 557 C C . ILE A 1 71 ? -3.199 -12.998 2.227 1.00 84.88 71 ILE A C 1
ATOM 559 O O . ILE A 1 71 ? -2.265 -13.073 1.430 1.00 84.88 71 ILE A O 1
ATOM 563 N N . VAL A 1 72 ? -4.156 -12.071 2.138 1.00 88.19 72 VAL A N 1
ATOM 564 C CA . VAL A 1 72 ? -4.244 -11.118 1.028 1.00 88.19 72 VAL A CA 1
ATOM 565 C C . VAL A 1 72 ? -2.999 -10.238 0.971 1.00 88.19 72 VAL A C 1
ATOM 567 O O . VAL A 1 72 ? -2.374 -10.155 -0.080 1.00 88.19 72 VAL A O 1
ATOM 570 N N . TRP A 1 73 ? -2.571 -9.651 2.093 1.00 85.06 73 TRP A N 1
ATOM 571 C CA . TRP A 1 73 ? -1.360 -8.824 2.123 1.00 85.06 73 TRP A CA 1
ATOM 572 C C . TRP A 1 73 ? -0.107 -9.592 1.706 1.00 85.06 73 TRP A C 1
ATOM 574 O O . TRP A 1 73 ? 0.716 -9.044 0.981 1.00 85.06 73 TRP A O 1
ATOM 584 N N . THR A 1 74 ? 0.022 -10.867 2.084 1.00 83.75 74 THR A N 1
ATOM 585 C CA . THR A 1 74 ? 1.151 -11.696 1.638 1.00 83.75 74 THR A CA 1
ATOM 586 C C . THR A 1 74 ? 1.144 -11.855 0.119 1.00 83.75 74 THR A C 1
ATOM 588 O O . THR A 1 74 ? 2.166 -11.606 -0.517 1.00 83.75 74 THR A O 1
ATOM 591 N N . THR A 1 75 ? -0.003 -12.189 -0.479 1.00 86.56 75 THR A N 1
ATOM 592 C CA . THR A 1 75 ? -0.136 -12.297 -1.941 1.00 86.56 75 THR A CA 1
ATOM 593 C C . THR A 1 75 ? 0.158 -10.969 -2.642 1.00 86.56 75 THR A C 1
ATOM 595 O O . THR A 1 75 ? 0.866 -10.943 -3.649 1.00 86.56 75 THR A O 1
ATOM 598 N N . LEU A 1 76 ? -0.343 -9.858 -2.096 1.00 87.88 76 LEU A N 1
ATOM 599 C CA . LEU A 1 76 ? -0.136 -8.523 -2.653 1.00 87.88 76 LEU A CA 1
ATOM 600 C C . LEU A 1 76 ? 1.329 -8.094 -2.582 1.00 87.88 76 LEU A C 1
ATOM 602 O O . LEU A 1 76 ? 1.856 -7.619 -3.581 1.00 87.88 76 LEU A O 1
ATOM 606 N N . TYR A 1 77 ? 2.011 -8.315 -1.457 1.00 84.81 77 TYR A N 1
ATOM 607 C CA . TYR A 1 77 ? 3.434 -8.001 -1.314 1.00 84.81 77 TYR A CA 1
ATOM 608 C C . TYR A 1 77 ? 4.304 -8.785 -2.295 1.00 84.81 77 TYR A C 1
ATOM 610 O O . TYR A 1 77 ? 5.213 -8.209 -2.894 1.00 84.81 77 TYR A O 1
ATOM 618 N N . THR A 1 78 ? 3.979 -10.056 -2.540 1.00 84.50 78 THR A N 1
ATOM 619 C CA . THR A 1 78 ? 4.651 -10.840 -3.583 1.00 84.50 78 THR A CA 1
ATOM 620 C C . THR A 1 78 ? 4.398 -10.253 -4.975 1.00 84.50 78 THR A C 1
ATOM 622 O O . THR A 1 78 ? 5.342 -10.082 -5.748 1.00 84.50 78 THR A O 1
ATOM 625 N N . GLY A 1 79 ? 3.151 -9.884 -5.288 1.00 85.94 79 GLY A N 1
ATOM 626 C CA . GLY A 1 79 ? 2.792 -9.261 -6.566 1.00 85.94 79 GLY A CA 1
ATOM 627 C C . GLY A 1 79 ? 3.475 -7.910 -6.795 1.00 85.94 79 GLY A C 1
ATOM 628 O O . GLY A 1 79 ? 4.041 -7.683 -7.861 1.00 85.94 79 GLY A O 1
ATOM 629 N N . MET A 1 80 ? 3.491 -7.048 -5.778 1.00 85.94 80 MET A N 1
ATOM 630 C CA . MET A 1 80 ? 4.157 -5.740 -5.786 1.00 85.94 80 MET A CA 1
ATOM 631 C C . MET A 1 80 ? 5.667 -5.875 -5.998 1.00 85.94 80 MET A C 1
ATOM 633 O O . MET A 1 80 ? 6.238 -5.184 -6.842 1.00 85.94 80 MET A O 1
ATOM 637 N N . GLY A 1 81 ? 6.300 -6.795 -5.265 1.00 83.88 81 GLY A N 1
ATOM 638 C CA . GLY A 1 81 ? 7.723 -7.089 -5.396 1.00 83.88 81 GLY A CA 1
ATOM 639 C C . GLY A 1 81 ? 8.090 -7.547 -6.802 1.00 83.88 81 GLY A C 1
ATOM 640 O O . GLY A 1 81 ? 8.971 -6.962 -7.437 1.00 83.88 81 GLY A O 1
ATOM 641 N N . TYR A 1 82 ? 7.347 -8.517 -7.336 1.00 85.50 82 TYR A N 1
ATOM 642 C CA . TYR A 1 82 ? 7.569 -9.018 -8.688 1.00 85.50 82 TYR A CA 1
ATOM 643 C C . TYR A 1 82 ? 7.308 -7.951 -9.762 1.00 85.50 82 TYR A C 1
ATOM 645 O O . TYR A 1 82 ? 8.109 -7.791 -10.681 1.00 85.50 82 TYR A O 1
ATOM 653 N N . ALA A 1 83 ? 6.242 -7.160 -9.621 1.00 85.81 83 ALA A N 1
ATOM 654 C CA . ALA A 1 83 ? 5.934 -6.073 -10.546 1.00 85.81 83 ALA A CA 1
ATOM 655 C C . ALA A 1 83 ? 7.023 -4.981 -10.542 1.00 85.81 83 ALA A C 1
ATOM 657 O O . ALA A 1 83 ? 7.429 -4.518 -11.608 1.00 85.81 83 ALA A O 1
ATOM 658 N N . SER A 1 84 ? 7.562 -4.633 -9.368 1.00 84.31 84 SER A N 1
ATOM 659 C CA . SER A 1 84 ? 8.678 -3.682 -9.257 1.00 84.31 84 SER A CA 1
ATOM 660 C C . SER A 1 84 ? 9.952 -4.196 -9.935 1.00 84.31 84 SER A C 1
ATOM 662 O O . SER A 1 84 ? 10.656 -3.430 -10.593 1.00 84.31 84 SER A O 1
ATOM 664 N N . TYR A 1 85 ? 10.213 -5.504 -9.846 1.00 83.69 85 TYR A N 1
ATOM 665 C CA . TYR A 1 85 ? 11.328 -6.140 -10.536 1.00 83.69 85 TYR A CA 1
ATOM 666 C C . TYR A 1 85 ? 11.159 -6.109 -12.059 1.00 83.69 85 TYR A C 1
ATOM 668 O O . TYR A 1 85 ? 12.121 -5.800 -12.758 1.00 83.69 85 TYR A O 1
ATOM 676 N N . LEU A 1 86 ? 9.953 -6.374 -12.576 1.00 82.94 86 LEU A N 1
ATOM 677 C CA . LEU A 1 86 ? 9.678 -6.284 -14.014 1.00 82.94 86 LEU A CA 1
ATOM 678 C C . LEU A 1 86 ? 9.967 -4.878 -14.548 1.00 82.94 86 LEU A C 1
ATOM 680 O O . LEU A 1 86 ? 10.666 -4.741 -15.545 1.00 82.94 86 LEU A O 1
ATOM 684 N N . VAL A 1 87 ? 9.501 -3.835 -13.856 1.00 82.75 87 VAL A N 1
ATOM 685 C CA . VAL A 1 87 ? 9.765 -2.438 -14.245 1.00 82.75 87 VAL A CA 1
ATOM 686 C C . VAL A 1 87 ? 11.255 -2.114 -14.196 1.00 82.75 87 VAL A C 1
ATOM 688 O O . VAL A 1 87 ? 11.783 -1.516 -15.128 1.00 82.75 87 VAL A O 1
ATOM 691 N N . TRP A 1 88 ? 11.955 -2.542 -13.144 1.00 82.44 88 TRP A N 1
ATOM 692 C CA . TRP A 1 88 ? 13.403 -2.358 -13.037 1.00 82.44 88 TRP A CA 1
ATOM 693 C C . TRP A 1 88 ? 14.168 -3.066 -14.168 1.00 82.44 88 TRP A C 1
ATOM 695 O O . TRP A 1 88 ? 15.142 -2.522 -14.691 1.00 82.44 88 TRP A O 1
ATOM 705 N N . ASN A 1 89 ? 13.718 -4.259 -14.563 1.00 81.69 89 ASN A N 1
ATOM 706 C CA . ASN A 1 89 ? 14.330 -5.040 -15.630 1.00 81.69 89 ASN A CA 1
ATOM 707 C C . ASN A 1 89 ? 14.110 -4.414 -17.016 1.00 81.69 89 ASN A C 1
ATOM 709 O O . ASN A 1 89 ? 15.058 -4.315 -17.790 1.00 81.69 89 ASN A O 1
ATOM 713 N N . GLU A 1 90 ? 12.889 -3.959 -17.309 1.00 81.75 90 GLU A N 1
ATOM 714 C CA . GLU A 1 90 ? 12.544 -3.296 -18.579 1.00 81.75 90 GLU A CA 1
ATOM 715 C C . GLU A 1 90 ? 13.300 -1.972 -18.767 1.00 81.75 90 GLU A C 1
ATOM 717 O O . GLU A 1 90 ? 13.705 -1.629 -19.874 1.00 81.75 90 GLU A O 1
ATOM 722 N N . LEU A 1 91 ? 13.569 -1.246 -17.678 1.00 79.38 91 LEU A N 1
ATOM 723 C CA . LEU A 1 91 ? 14.328 0.011 -17.710 1.00 79.38 91 LEU A CA 1
ATOM 724 C C . LEU A 1 91 ? 15.854 -0.180 -17.762 1.00 79.38 91 LEU A C 1
ATOM 726 O O . LEU A 1 91 ? 16.600 0.802 -17.732 1.00 79.38 91 LEU A O 1
ATOM 730 N N . GLY A 1 92 ? 16.338 -1.425 -17.813 1.00 74.19 92 GLY A N 1
ATOM 731 C CA . GLY A 1 92 ? 17.770 -1.729 -17.849 1.00 74.19 92 GLY A CA 1
ATOM 732 C C . GLY A 1 92 ? 18.511 -1.425 -16.540 1.00 74.19 92 GLY A C 1
ATOM 733 O O . GLY A 1 92 ? 19.738 -1.301 -16.540 1.00 74.19 92 GLY A O 1
ATOM 734 N N . GLY A 1 93 ? 17.792 -1.319 -15.418 1.00 70.25 93 GLY A N 1
ATOM 735 C CA . GLY A 1 93 ? 18.344 -1.073 -14.087 1.00 70.25 93 GLY A CA 1
ATOM 736 C C . GLY A 1 93 ? 18.040 0.317 -13.520 1.00 70.25 93 GLY A C 1
ATOM 737 O O . GLY A 1 93 ? 17.019 0.927 -13.819 1.00 70.25 93 GLY A O 1
ATOM 738 N N . PHE A 1 94 ? 18.926 0.819 -12.651 1.00 67.06 94 PHE A N 1
ATOM 739 C CA . PHE A 1 94 ? 18.804 2.152 -12.044 1.00 67.06 94 PHE A CA 1
ATOM 740 C C . PHE A 1 94 ? 19.289 3.238 -13.013 1.00 67.06 94 PHE A C 1
ATOM 742 O O . PHE A 1 94 ? 20.375 3.793 -12.859 1.00 67.06 94 PHE A O 1
ATOM 749 N N . THR A 1 95 ? 18.491 3.498 -14.042 1.00 74.19 95 THR A N 1
ATOM 750 C CA . THR A 1 95 ? 18.667 4.619 -14.972 1.00 74.19 95 THR A CA 1
ATOM 751 C C . THR A 1 95 ? 17.910 5.853 -14.464 1.00 74.19 95 THR A C 1
ATOM 753 O O . THR A 1 95 ? 17.083 5.752 -13.556 1.00 74.19 95 THR A O 1
ATOM 756 N N . ASN A 1 96 ? 18.171 7.035 -15.035 1.00 74.75 96 ASN A N 1
ATOM 757 C CA . ASN A 1 96 ? 17.438 8.260 -14.673 1.00 74.75 96 ASN A CA 1
ATOM 758 C C . ASN A 1 96 ? 15.918 8.105 -14.878 1.00 74.75 96 ASN A C 1
ATOM 760 O O . ASN A 1 96 ? 15.133 8.621 -14.084 1.00 74.75 96 ASN A O 1
ATOM 764 N N . ASP A 1 97 ? 15.513 7.308 -15.868 1.00 74.75 97 ASP A N 1
ATOM 765 C CA . ASP A 1 97 ? 14.109 7.020 -16.174 1.00 74.75 97 ASP A CA 1
ATOM 766 C C . ASP A 1 97 ? 13.443 6.118 -15.120 1.00 74.75 97 ASP A C 1
ATOM 768 O O . ASP A 1 97 ? 12.222 6.129 -14.968 1.00 74.75 97 ASP A O 1
ATOM 772 N N . ALA A 1 98 ? 14.235 5.378 -14.334 1.00 76.12 98 ALA A N 1
ATOM 773 C CA . ALA A 1 98 ? 13.751 4.520 -13.254 1.00 76.12 98 ALA A CA 1
ATOM 774 C C . ALA A 1 98 ? 13.511 5.263 -11.933 1.00 76.12 98 ALA A C 1
ATOM 776 O O . ALA A 1 98 ? 12.815 4.744 -11.058 1.00 76.12 98 ALA A O 1
ATOM 777 N N . VAL A 1 99 ? 14.034 6.484 -11.784 1.00 78.25 99 VAL A N 1
ATOM 778 C CA . VAL A 1 99 ? 13.950 7.253 -10.532 1.00 78.25 99 VAL A CA 1
ATOM 779 C C . VAL A 1 99 ? 12.503 7.575 -10.168 1.00 78.25 99 VAL A C 1
ATOM 781 O O . VAL A 1 99 ? 12.096 7.372 -9.027 1.00 78.25 99 VAL A O 1
ATOM 784 N N . VAL A 1 100 ? 11.702 8.031 -11.133 1.00 83.25 100 VAL A N 1
ATOM 785 C CA . VAL A 1 100 ? 10.287 8.362 -10.908 1.00 83.25 100 VAL A CA 1
ATOM 786 C C . VAL A 1 100 ? 9.442 7.115 -10.593 1.00 83.25 100 VAL A C 1
ATOM 788 O O . VAL A 1 100 ? 8.820 7.087 -9.529 1.00 83.25 100 VAL A O 1
ATOM 791 N N . PRO A 1 101 ? 9.411 6.059 -11.435 1.00 82.00 101 PRO A N 1
ATOM 792 C CA . PRO A 1 101 ? 8.565 4.891 -11.189 1.00 82.00 101 PRO A CA 1
ATOM 793 C C . PRO A 1 101 ? 8.979 4.089 -9.947 1.00 82.00 101 PRO A C 1
ATOM 795 O O . PRO A 1 101 ? 8.102 3.576 -9.249 1.00 82.00 101 PRO A O 1
ATOM 798 N N . LEU A 1 102 ? 10.278 3.986 -9.638 1.00 81.88 102 LEU A N 1
ATOM 799 C CA . LEU A 1 102 ? 10.748 3.312 -8.421 1.00 81.88 102 LEU A CA 1
ATOM 800 C C . LEU A 1 102 ? 10.642 4.213 -7.184 1.00 81.88 102 LEU A C 1
ATOM 802 O O . LEU A 1 102 ? 10.401 3.713 -6.087 1.00 81.88 102 LEU A O 1
ATOM 806 N N . GLY A 1 103 ? 10.758 5.533 -7.344 1.00 83.94 103 GLY A N 1
ATOM 807 C CA . GLY A 1 103 ? 10.520 6.504 -6.276 1.00 83.94 103 GLY A CA 1
ATOM 808 C C . GLY A 1 103 ? 9.065 6.498 -5.809 1.00 83.94 103 GLY A C 1
ATOM 809 O O . GLY A 1 103 ? 8.807 6.441 -4.607 1.00 83.94 103 GLY A O 1
ATOM 810 N N . LEU A 1 104 ? 8.110 6.452 -6.746 1.00 86.81 104 LEU A N 1
ATOM 811 C CA . LEU A 1 104 ? 6.686 6.276 -6.434 1.00 86.81 104 LEU A CA 1
ATOM 812 C C . LEU A 1 104 ? 6.418 4.938 -5.730 1.00 86.81 104 LEU A C 1
ATOM 814 O O . LEU A 1 104 ? 5.679 4.902 -4.745 1.00 86.81 104 LEU A O 1
ATOM 818 N N . TYR A 1 105 ? 7.085 3.862 -6.161 1.00 86.06 105 TYR A N 1
ATOM 819 C CA . TYR A 1 105 ? 7.039 2.565 -5.479 1.00 86.06 105 TYR A CA 1
ATOM 820 C C . TYR A 1 105 ? 7.616 2.607 -4.055 1.00 86.06 105 TYR A C 1
ATOM 822 O O . TYR A 1 105 ? 7.082 1.963 -3.151 1.00 86.06 105 TYR A O 1
ATOM 830 N N . GLY A 1 106 ? 8.677 3.380 -3.823 1.00 85.12 106 GLY A N 1
ATOM 831 C CA . GLY A 1 106 ? 9.200 3.626 -2.479 1.00 85.12 106 GLY A CA 1
ATOM 832 C C . GLY A 1 106 ? 8.211 4.411 -1.616 1.00 85.12 106 GLY A C 1
ATOM 833 O O . GLY A 1 106 ? 7.965 4.044 -0.467 1.00 85.12 106 GLY A O 1
ATOM 834 N N . LEU A 1 107 ? 7.585 5.445 -2.184 1.00 88.62 107 LEU A N 1
ATOM 835 C CA . LEU A 1 107 ? 6.613 6.286 -1.485 1.00 88.62 107 LEU A CA 1
ATOM 836 C C . LEU A 1 107 ? 5.357 5.506 -1.078 1.00 88.62 107 LEU A C 1
ATOM 838 O O . LEU A 1 107 ? 4.973 5.554 0.089 1.00 88.62 107 LEU A O 1
ATOM 842 N N . GLN A 1 108 ? 4.740 4.744 -1.990 1.00 90.50 108 GLN A N 1
ATOM 843 C CA . GLN A 1 108 ? 3.589 3.900 -1.628 1.00 90.50 108 GLN A CA 1
ATOM 844 C C . GLN A 1 108 ? 3.963 2.832 -0.591 1.00 90.50 108 GLN A C 1
ATOM 846 O O . GLN A 1 108 ? 3.119 2.461 0.219 1.00 90.50 108 GLN A O 1
ATOM 851 N N . LEU A 1 109 ? 5.210 2.348 -0.569 1.00 86.75 109 LEU A N 1
ATOM 852 C CA . LEU A 1 109 ? 5.647 1.382 0.435 1.00 86.75 109 LEU A CA 1
ATOM 853 C C . LEU A 1 109 ? 5.803 2.030 1.817 1.00 86.75 109 LEU A C 1
ATOM 855 O O . LEU A 1 109 ? 5.345 1.471 2.812 1.00 86.75 109 LEU A O 1
ATOM 859 N N . ALA A 1 110 ? 6.386 3.228 1.872 1.00 86.88 110 ALA A N 1
ATOM 860 C CA . ALA A 1 110 ? 6.496 4.006 3.103 1.00 86.88 110 ALA A CA 1
ATOM 861 C C . ALA A 1 110 ? 5.114 4.351 3.682 1.00 86.88 110 ALA A C 1
ATOM 863 O O . ALA A 1 110 ? 4.893 4.182 4.881 1.00 86.88 110 ALA A O 1
ATOM 864 N N . LEU A 1 111 ? 4.174 4.765 2.826 1.00 87.62 111 LEU A N 1
ATOM 865 C CA . LEU A 1 111 ? 2.775 5.000 3.192 1.00 87.62 111 LEU A CA 1
ATOM 866 C C . LEU A 1 111 ? 2.115 3.713 3.722 1.00 87.62 111 LEU A C 1
ATOM 868 O O . LEU A 1 111 ? 1.611 3.678 4.844 1.00 87.62 111 LEU A O 1
ATOM 872 N N . ASN A 1 112 ? 2.266 2.593 3.006 1.00 89.88 112 ASN A N 1
ATOM 873 C CA . ASN A 1 112 ? 1.759 1.290 3.449 1.00 89.88 112 ASN A CA 1
ATOM 874 C C . ASN A 1 112 ? 2.239 0.912 4.864 1.00 89.88 112 ASN A C 1
ATOM 876 O O . ASN A 1 112 ? 1.460 0.409 5.677 1.00 89.88 112 ASN A O 1
ATOM 880 N N . TRP A 1 113 ? 3.506 1.186 5.186 1.00 84.56 113 TRP A N 1
ATOM 881 C CA . TRP A 1 113 ? 4.063 0.918 6.514 1.00 84.56 113 TRP A CA 1
ATOM 882 C C . TRP A 1 113 ? 3.608 1.927 7.567 1.00 84.56 113 TRP A C 1
ATOM 884 O O . TRP A 1 113 ? 3.455 1.547 8.727 1.00 84.56 113 TRP A O 1
ATOM 894 N N . ALA A 1 114 ? 3.369 3.182 7.183 1.00 86.12 114 ALA A N 1
ATOM 895 C CA . ALA A 1 114 ? 2.891 4.236 8.071 1.00 86.12 114 ALA A CA 1
ATOM 896 C C . ALA A 1 114 ? 1.433 4.028 8.511 1.00 86.12 114 ALA A C 1
ATOM 898 O O . ALA A 1 114 ? 1.082 4.393 9.636 1.00 86.12 114 ALA A O 1
ATOM 899 N N . TRP A 1 115 ? 0.594 3.387 7.690 1.00 87.69 115 TRP A N 1
ATOM 900 C CA . TRP A 1 115 ? -0.812 3.145 8.034 1.00 87.69 115 TRP A CA 1
ATOM 901 C C . TRP A 1 115 ? -0.979 2.367 9.351 1.00 87.69 115 TRP A C 1
ATOM 903 O O . TRP A 1 115 ? -1.760 2.754 10.223 1.00 87.69 115 TRP A O 1
ATOM 913 N N . THR A 1 116 ? -0.208 1.289 9.534 1.00 83.62 116 THR A N 1
ATOM 914 C CA . THR A 1 116 ? -0.316 0.401 10.707 1.00 83.62 116 THR A CA 1
ATOM 915 C C . THR A 1 116 ? -0.098 1.125 12.047 1.00 83.62 116 THR A C 1
ATOM 917 O O . THR A 1 116 ? -0.974 1.032 12.910 1.00 83.62 116 THR A O 1
ATOM 920 N N . PRO A 1 117 ? 1.009 1.860 12.275 1.00 83.81 117 PRO A N 1
ATOM 921 C CA . PRO A 1 117 ? 1.205 2.606 13.514 1.00 83.81 117 PRO A CA 1
ATOM 922 C C . PRO A 1 117 ? 0.211 3.762 13.681 1.00 83.81 117 PRO A C 1
ATOM 924 O O . PRO A 1 117 ? -0.145 4.072 14.815 1.00 83.81 117 PRO A O 1
ATOM 927 N N . ILE A 1 118 ? -0.294 4.377 12.605 1.00 84.56 118 ILE A N 1
ATOM 928 C CA . ILE A 1 118 ? -1.307 5.442 12.717 1.00 84.56 118 ILE A CA 1
ATOM 929 C C . ILE A 1 118 ? -2.656 4.868 13.174 1.00 84.56 118 ILE A C 1
ATOM 931 O O . ILE A 1 118 ? -3.274 5.407 14.098 1.00 84.56 118 ILE A O 1
ATOM 935 N N . PHE A 1 119 ? -3.107 3.772 12.557 1.00 84.75 119 PHE A N 1
ATOM 936 C CA . PHE A 1 119 ? -4.400 3.161 12.860 1.00 84.75 119 PHE A CA 1
ATOM 937 C C . PHE A 1 119 ? -4.376 2.381 14.179 1.00 84.75 119 PHE A C 1
ATOM 939 O O . PHE A 1 119 ? -5.197 2.633 15.056 1.00 84.75 119 PHE A O 1
ATOM 946 N N . PHE A 1 120 ? -3.430 1.451 14.341 1.00 80.88 120 PHE A N 1
ATOM 947 C CA . PHE A 1 120 ? -3.362 0.565 15.508 1.00 80.88 120 PHE A CA 1
ATOM 948 C C . PHE A 1 120 ? -2.506 1.121 16.648 1.00 80.88 120 PHE A C 1
ATOM 950 O O . PHE A 1 120 ? -2.807 0.851 17.801 1.00 80.88 120 PHE A O 1
ATOM 957 N N . GLY A 1 121 ? -1.453 1.887 16.358 1.00 80.12 121 GLY A N 1
ATOM 958 C CA . GLY A 1 121 ? -0.581 2.442 17.400 1.00 80.12 121 GLY A CA 1
ATOM 959 C C . GLY A 1 121 ? -1.145 3.711 18.040 1.00 80.12 121 GLY A C 1
ATOM 960 O O . GLY A 1 121 ? -1.198 3.820 19.260 1.00 80.12 121 GLY A O 1
ATOM 961 N N . ALA A 1 122 ? -1.575 4.673 17.220 1.00 82.25 122 ALA A N 1
ATOM 962 C CA . ALA A 1 122 ? -2.081 5.964 17.689 1.00 82.25 122 ALA A CA 1
ATOM 963 C C . ALA A 1 122 ? -3.612 6.015 17.842 1.00 82.25 122 ALA A C 1
ATOM 965 O O . ALA A 1 122 ? -4.127 7.024 18.321 1.00 82.25 122 ALA A O 1
ATOM 966 N N . HIS A 1 123 ? -4.338 4.980 17.396 1.00 83.69 123 HIS A N 1
ATOM 967 C CA . HIS A 1 123 ? -5.811 4.915 17.375 1.00 83.69 123 HIS A CA 1
ATOM 968 C C . HIS A 1 123 ? -6.482 6.110 16.667 1.00 83.69 123 HIS A C 1
ATOM 970 O O . HIS A 1 123 ? -7.656 6.406 16.890 1.00 83.69 123 HIS A O 1
ATOM 976 N N . LYS A 1 124 ? -5.759 6.802 15.771 1.00 85.50 124 LYS A N 1
ATOM 977 C CA . LYS A 1 124 ? -6.247 7.995 15.058 1.00 85.50 124 LYS A CA 1
ATOM 978 C C . LYS A 1 124 ? -6.922 7.605 13.748 1.00 85.50 124 LYS A C 1
ATOM 980 O O . LYS A 1 124 ? -6.359 7.783 12.666 1.00 85.50 124 LYS A O 1
ATOM 985 N N . ILE A 1 125 ? -8.158 7.116 13.844 1.00 86.69 125 ILE A N 1
ATOM 986 C CA . ILE A 1 125 ? -8.942 6.599 12.707 1.00 86.69 125 ILE A CA 1
ATOM 987 C C . ILE A 1 125 ? -9.053 7.636 11.571 1.00 86.69 125 ILE A C 1
ATOM 989 O O . ILE A 1 125 ? -8.882 7.295 10.403 1.00 86.69 125 ILE A O 1
ATOM 993 N N . LYS A 1 126 ? -9.269 8.920 11.894 1.00 87.00 126 LYS A N 1
ATOM 994 C CA . LYS A 1 126 ? -9.363 9.988 10.882 1.00 87.00 126 LYS A CA 1
ATOM 995 C C . LYS A 1 126 ? -8.053 10.194 10.113 1.00 87.00 126 LYS A C 1
ATOM 997 O O . LYS A 1 126 ? -8.082 10.382 8.901 1.00 87.00 126 LYS A O 1
ATOM 1002 N N . LEU A 1 127 ? -6.908 10.167 10.802 1.00 87.38 127 LEU A N 1
ATOM 1003 C CA . LEU A 1 127 ? -5.606 10.299 10.140 1.00 87.38 127 LEU A CA 1
ATOM 1004 C C . LEU A 1 127 ? -5.291 9.068 9.294 1.00 87.38 127 LEU A C 1
ATOM 1006 O O . LEU A 1 127 ? -4.803 9.221 8.180 1.00 87.38 127 LEU A O 1
ATOM 1010 N N . ALA A 1 128 ? -5.626 7.875 9.782 1.00 88.56 128 ALA A N 1
ATOM 1011 C CA . ALA A 1 128 ? -5.468 6.641 9.021 1.00 88.56 128 ALA A CA 1
ATOM 1012 C C . ALA A 1 128 ? -6.329 6.622 7.745 1.00 88.56 128 ALA A C 1
ATOM 1014 O O . ALA A 1 128 ? -5.901 6.084 6.729 1.00 88.56 128 ALA A O 1
ATOM 1015 N N . LEU A 1 129 ? -7.515 7.242 7.770 1.00 89.19 129 LEU A N 1
ATOM 1016 C CA . LEU A 1 129 ? -8.347 7.420 6.578 1.00 89.19 129 LEU A CA 1
ATOM 1017 C C . LEU A 1 129 ? -7.697 8.361 5.551 1.00 89.19 129 LEU A C 1
ATOM 1019 O O . LEU A 1 129 ? -7.711 8.073 4.359 1.00 89.19 129 LEU A O 1
ATOM 1023 N N . ILE A 1 130 ? -7.136 9.489 5.991 1.00 91.50 130 ILE A N 1
ATOM 1024 C CA . ILE A 1 130 ? -6.446 10.417 5.079 1.00 91.50 130 ILE A CA 1
ATOM 1025 C C . ILE A 1 130 ? -5.221 9.729 4.471 1.00 91.50 130 ILE A C 1
ATOM 1027 O O . ILE A 1 130 ? -5.006 9.802 3.264 1.00 91.50 130 ILE A O 1
ATOM 1031 N N . GLU A 1 131 ? -4.451 9.024 5.297 1.00 92.62 131 GLU A N 1
ATOM 1032 C CA . GLU A 1 131 ? -3.267 8.292 4.862 1.00 92.62 131 GLU A CA 1
ATOM 1033 C C . GLU A 1 131 ? -3.627 7.200 3.841 1.00 92.62 131 GLU A C 1
ATOM 1035 O O . GLU A 1 131 ? -3.040 7.188 2.763 1.00 92.62 131 GLU A O 1
ATOM 1040 N N . ILE A 1 132 ? -4.652 6.370 4.085 1.00 91.00 132 ILE A N 1
ATOM 1041 C CA . ILE A 1 132 ? -4.996 5.289 3.145 1.00 91.00 132 ILE A CA 1
ATOM 1042 C C . ILE A 1 132 ? -5.536 5.815 1.805 1.00 91.00 132 ILE A C 1
ATOM 1044 O O . ILE A 1 132 ? -5.331 5.191 0.761 1.00 91.00 132 ILE A O 1
ATOM 1048 N N . VAL A 1 133 ? -6.182 6.986 1.799 1.00 92.75 133 VAL A N 1
ATOM 1049 C CA . VAL A 1 133 ? -6.580 7.675 0.560 1.00 92.75 133 VAL A CA 1
ATOM 1050 C C . VAL A 1 133 ? -5.345 8.152 -0.210 1.00 92.75 133 VAL A C 1
ATOM 1052 O O . VAL A 1 133 ? -5.266 7.942 -1.422 1.00 92.75 133 VAL A O 1
ATOM 1055 N N . LEU A 1 134 ? -4.358 8.734 0.480 1.00 92.81 134 LEU A N 1
ATOM 1056 C CA . LEU A 1 134 ? -3.083 9.132 -0.127 1.00 92.81 134 LEU A CA 1
ATOM 1057 C C . LEU A 1 134 ? -2.305 7.923 -0.658 1.00 92.81 134 LEU A C 1
ATOM 1059 O O . LEU A 1 134 ? -1.779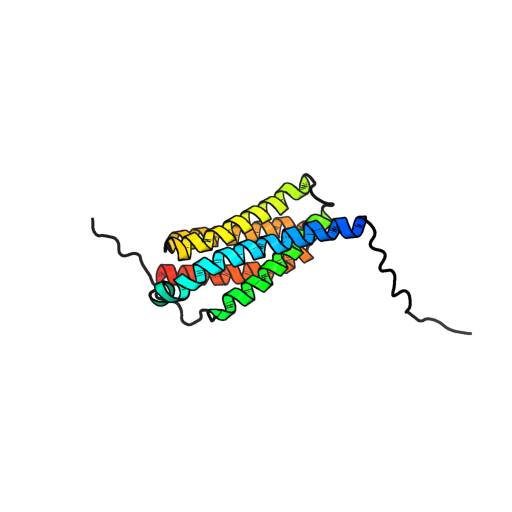 7.977 -1.771 1.00 92.81 134 LEU A O 1
ATOM 1063 N N . LEU A 1 135 ? -2.283 6.817 0.089 1.00 91.12 135 LEU A N 1
ATOM 1064 C CA . LEU A 1 135 ? -1.712 5.550 -0.352 1.00 91.12 135 LEU A CA 1
ATOM 1065 C C . LEU A 1 135 ? -2.394 5.075 -1.637 1.00 91.12 135 LEU A C 1
ATOM 1067 O O . LEU A 1 135 ? -1.717 4.838 -2.631 1.00 91.12 135 LEU A O 1
ATOM 1071 N N . THR A 1 136 ? -3.727 5.014 -1.654 1.00 92.12 136 THR A N 1
ATOM 1072 C CA . THR A 1 136 ? -4.504 4.588 -2.830 1.00 92.12 136 THR A CA 1
ATOM 1073 C C . THR A 1 136 ? -4.211 5.465 -4.051 1.00 92.12 136 THR A C 1
ATOM 1075 O O . THR A 1 136 ? -3.977 4.943 -5.142 1.00 92.12 136 THR A O 1
ATOM 1078 N N . GLY A 1 137 ? -4.136 6.788 -3.871 1.00 91.81 137 GLY A N 1
ATOM 1079 C CA . GLY A 1 137 ? -3.745 7.718 -4.934 1.00 91.81 137 GLY A CA 1
ATOM 1080 C C . GLY A 1 137 ? -2.313 7.493 -5.431 1.00 91.81 137 GLY A C 1
ATOM 1081 O O . GLY A 1 137 ? -2.075 7.478 -6.637 1.00 91.81 137 GLY A O 1
ATOM 1082 N N . THR A 1 138 ? -1.370 7.239 -4.521 1.00 91.69 138 THR A N 1
ATOM 1083 C CA . THR A 1 138 ? 0.039 6.963 -4.858 1.00 91.69 138 THR A CA 1
ATOM 1084 C C . THR A 1 138 ? 0.191 5.643 -5.618 1.00 91.69 138 THR A C 1
ATOM 1086 O O . THR A 1 138 ? 0.987 5.554 -6.555 1.00 91.69 138 THR A O 1
ATOM 1089 N N . VAL A 1 139 ? -0.609 4.628 -5.280 1.00 91.75 139 VAL A N 1
ATOM 1090 C CA . VAL A 1 139 ? -0.668 3.361 -6.026 1.00 91.75 139 VAL A CA 1
ATOM 1091 C C . VAL A 1 139 ? -1.216 3.585 -7.430 1.00 91.75 139 VAL A C 1
ATOM 1093 O O . VAL A 1 139 ? -0.623 3.107 -8.395 1.00 91.75 139 VAL A O 1
ATOM 1096 N N . GLY A 1 140 ? -2.286 4.373 -7.566 1.00 91.50 140 GLY A N 1
ATOM 1097 C CA . GLY A 1 140 ? -2.803 4.783 -8.872 1.00 91.50 140 GLY A CA 1
ATOM 1098 C C . GLY A 1 140 ? -1.755 5.524 -9.710 1.00 91.50 140 GLY A C 1
ATOM 1099 O O . GLY A 1 140 ? -1.551 5.187 -10.875 1.00 91.50 140 GLY A O 1
ATOM 1100 N N . ALA A 1 141 ? -1.024 6.467 -9.110 1.00 91.00 141 ALA A N 1
ATOM 1101 C CA . ALA A 1 141 ? 0.066 7.180 -9.777 1.00 91.00 141 ALA A CA 1
ATOM 1102 C C . ALA A 1 141 ? 1.191 6.228 -10.218 1.00 91.00 141 ALA A C 1
ATOM 1104 O O . ALA A 1 141 ? 1.631 6.290 -11.364 1.00 91.00 141 ALA A O 1
ATOM 1105 N N . THR A 1 142 ? 1.589 5.290 -9.352 1.00 89.75 142 THR A N 1
ATOM 1106 C CA . THR A 1 142 ? 2.568 4.238 -9.681 1.00 89.75 142 THR A CA 1
ATOM 1107 C C . THR A 1 142 ? 2.109 3.418 -10.886 1.00 89.75 142 THR A C 1
ATOM 1109 O O . THR A 1 142 ? 2.874 3.218 -11.825 1.00 89.75 142 THR A O 1
ATOM 1112 N N . MET A 1 143 ? 0.842 2.994 -10.907 1.00 90.50 143 MET A N 1
ATOM 1113 C CA . MET A 1 143 ? 0.268 2.226 -12.014 1.00 90.50 143 MET A CA 1
ATOM 1114 C C . MET A 1 143 ? 0.279 2.996 -13.339 1.00 90.50 143 MET A C 1
ATOM 1116 O O . MET A 1 143 ? 0.608 2.406 -14.370 1.00 90.50 143 MET A O 1
ATOM 1120 N N . VAL A 1 144 ? -0.043 4.294 -13.316 1.00 91.50 144 VAL A N 1
ATOM 1121 C CA . VAL A 1 144 ? 0.004 5.170 -14.500 1.00 91.50 144 VAL A CA 1
ATOM 1122 C C . VAL A 1 144 ? 1.439 5.335 -15.000 1.00 91.50 144 VAL A C 1
ATOM 1124 O O . VAL A 1 144 ? 1.672 5.233 -16.202 1.00 91.50 144 VAL A O 1
ATOM 1127 N N . SER A 1 145 ? 2.407 5.521 -14.099 1.00 87.62 145 SER A N 1
ATOM 1128 C CA . SER A 1 145 ? 3.827 5.600 -14.463 1.00 87.62 145 SER A CA 1
ATOM 1129 C C . SER A 1 145 ? 4.378 4.278 -15.002 1.00 87.62 145 SER A C 1
ATOM 1131 O O . SER A 1 145 ? 5.238 4.294 -15.876 1.00 87.62 145 SER A O 1
ATOM 1133 N N . TRP A 1 146 ? 3.890 3.135 -14.514 1.00 88.12 146 TRP A N 1
ATOM 1134 C CA . TRP A 1 146 ? 4.330 1.807 -14.959 1.00 88.12 146 TRP A CA 1
ATOM 1135 C C . TRP A 1 146 ? 3.665 1.359 -16.263 1.00 88.12 146 TRP A C 1
ATOM 1137 O O . TRP A 1 146 ? 4.252 0.570 -16.999 1.00 88.12 146 TRP A O 1
ATOM 1147 N N . TYR A 1 147 ? 2.483 1.889 -16.591 1.00 89.62 147 TYR A N 1
ATOM 1148 C CA . TYR A 1 147 ? 1.721 1.507 -17.782 1.00 89.62 147 TYR A CA 1
ATOM 1149 C C . TYR A 1 147 ? 2.492 1.627 -19.112 1.00 89.62 147 TYR A C 1
ATOM 1151 O O . TYR A 1 147 ? 2.439 0.672 -19.895 1.00 89.62 147 TYR A O 1
ATOM 1159 N N . PRO A 1 148 ? 3.218 2.730 -19.402 1.00 86.12 148 PRO A N 1
ATOM 1160 C CA . PRO A 1 148 ? 4.016 2.831 -20.625 1.00 86.12 148 PRO A CA 1
ATOM 1161 C C . PRO A 1 148 ? 5.282 1.961 -20.607 1.00 86.12 148 PRO A C 1
ATOM 1163 O O . PRO A 1 148 ? 5.843 1.719 -21.669 1.00 86.12 148 PRO A O 1
ATOM 1166 N N . ILE A 1 149 ? 5.724 1.490 -19.434 1.00 85.06 149 ILE A N 1
ATOM 1167 C CA . ILE A 1 149 ? 6.957 0.707 -19.265 1.00 85.06 149 ILE A CA 1
ATOM 1168 C C . ILE A 1 149 ? 6.655 -0.790 -19.377 1.00 85.06 149 ILE A C 1
ATOM 1170 O O . ILE A 1 149 ? 7.255 -1.497 -20.177 1.00 85.06 149 ILE A O 1
ATOM 1174 N N . SER A 1 150 ? 5.708 -1.287 -18.577 1.00 86.38 150 SER A N 1
ATOM 1175 C CA . SER A 1 150 ? 5.332 -2.698 -18.545 1.00 86.38 150 SER A CA 1
ATOM 1176 C C . SER A 1 150 ? 3.860 -2.860 -18.187 1.00 86.38 150 SER A C 1
ATOM 1178 O O . SER A 1 150 ? 3.452 -2.748 -17.028 1.00 86.38 150 SER A O 1
ATOM 1180 N N . ARG A 1 151 ? 3.047 -3.218 -19.187 1.00 87.75 151 ARG A N 1
ATOM 1181 C CA . ARG A 1 151 ? 1.621 -3.522 -18.977 1.00 87.75 151 ARG A CA 1
ATOM 1182 C C . ARG A 1 151 ? 1.422 -4.668 -17.988 1.00 87.75 151 ARG A C 1
ATOM 1184 O O . ARG A 1 151 ? 0.496 -4.625 -17.185 1.00 87.75 151 ARG A O 1
ATOM 1191 N N . THR A 1 152 ? 2.303 -5.666 -18.019 1.00 87.31 152 THR A N 1
ATOM 1192 C CA . THR A 1 152 ? 2.261 -6.812 -17.103 1.00 87.31 152 THR A CA 1
ATOM 1193 C C . THR A 1 152 ? 2.454 -6.370 -15.654 1.00 87.31 152 THR A C 1
ATOM 1195 O O . THR A 1 152 ? 1.678 -6.776 -14.789 1.00 87.31 152 THR A O 1
ATOM 1198 N N . ALA A 1 153 ? 3.425 -5.490 -15.384 1.00 86.25 153 ALA A N 1
ATOM 1199 C CA . ALA A 1 153 ? 3.647 -4.954 -14.041 1.00 86.25 153 ALA A CA 1
ATOM 1200 C C . ALA A 1 153 ? 2.445 -4.137 -13.541 1.00 86.25 153 ALA A C 1
ATOM 1202 O O . ALA A 1 153 ? 2.023 -4.293 -12.396 1.00 86.25 153 ALA A O 1
ATOM 1203 N N . THR A 1 154 ? 1.838 -3.317 -14.404 1.00 87.25 154 THR A N 1
ATOM 1204 C CA . THR A 1 154 ? 0.632 -2.558 -14.044 1.00 87.25 154 THR A CA 1
ATOM 1205 C C . THR A 1 154 ? -0.560 -3.471 -13.748 1.00 87.25 154 THR A C 1
ATOM 1207 O O . THR A 1 154 ? -1.264 -3.244 -12.767 1.00 87.25 154 THR A O 1
ATOM 1210 N N . LEU A 1 155 ? -0.779 -4.527 -14.537 1.00 89.75 155 LEU A N 1
ATOM 1211 C CA . LEU A 1 155 ? -1.875 -5.479 -14.301 1.00 89.75 155 LEU A CA 1
ATOM 1212 C C . LEU A 1 155 ? -1.706 -6.261 -12.990 1.00 89.75 155 LEU A C 1
ATOM 1214 O O . LEU A 1 155 ? -2.691 -6.550 -12.312 1.00 89.75 155 LEU A O 1
ATOM 1218 N N . LEU A 1 156 ? -0.468 -6.551 -12.582 1.00 89.44 156 LEU A N 1
ATOM 1219 C CA . LEU A 1 156 ? -0.177 -7.164 -11.280 1.00 89.44 156 LEU A CA 1
ATOM 1220 C C . LEU A 1 156 ? -0.528 -6.251 -10.094 1.00 89.44 156 LEU A C 1
ATOM 1222 O O . LEU A 1 156 ? -0.816 -6.746 -9.005 1.00 89.44 156 LEU A O 1
ATOM 1226 N N . MET A 1 157 ? -0.552 -4.932 -10.301 1.00 88.06 157 MET A N 1
ATOM 1227 C CA . MET A 1 157 ? -0.945 -3.944 -9.288 1.00 88.06 157 MET A CA 1
ATOM 1228 C C . MET A 1 157 ? -2.468 -3.740 -9.210 1.00 88.06 157 MET A C 1
ATOM 1230 O O . MET A 1 157 ? -2.968 -3.224 -8.212 1.00 88.06 157 MET A O 1
ATOM 1234 N N . THR A 1 158 ? -3.240 -4.185 -10.206 1.00 90.31 158 THR A N 1
ATOM 1235 C CA . THR A 1 158 ? -4.712 -4.113 -10.193 1.00 90.31 158 THR A CA 1
ATOM 1236 C C . THR A 1 158 ? -5.363 -4.769 -8.963 1.00 90.31 158 THR A C 1
ATOM 1238 O O . THR A 1 158 ? -6.187 -4.104 -8.327 1.00 90.31 158 THR A O 1
ATOM 1241 N N . PRO A 1 159 ? -5.024 -6.016 -8.560 1.00 91.50 159 PRO A N 1
ATOM 1242 C CA . PRO A 1 159 ? -5.589 -6.609 -7.344 1.00 91.50 159 PRO A CA 1
ATOM 1243 C C . PRO A 1 159 ? -5.217 -5.822 -6.081 1.00 91.50 159 PRO A C 1
ATOM 1245 O O . PRO A 1 159 ? -6.012 -5.761 -5.143 1.00 91.50 159 PRO A O 1
ATOM 1248 N N . TYR A 1 160 ? -4.047 -5.175 -6.065 1.00 90.88 160 TYR A N 1
ATOM 1249 C CA . TYR A 1 160 ? -3.639 -4.321 -4.954 1.00 90.88 160 TYR A CA 1
ATOM 1250 C C . TYR A 1 160 ? -4.500 -3.060 -4.858 1.00 90.88 160 TYR A C 1
ATOM 1252 O O . TYR A 1 160 ? -5.025 -2.757 -3.787 1.00 90.88 160 TYR A O 1
ATOM 1260 N N . LEU A 1 161 ? -4.720 -2.366 -5.977 1.00 91.75 161 LEU A N 1
ATOM 1261 C CA . LEU A 1 161 ? -5.584 -1.187 -6.009 1.00 91.75 161 LEU A CA 1
ATOM 1262 C C . LEU A 1 161 ? -7.024 -1.529 -5.591 1.00 91.75 161 LEU A C 1
ATOM 1264 O O . LEU A 1 161 ? -7.621 -0.810 -4.792 1.00 91.75 161 LEU A O 1
ATOM 1268 N N . ALA A 1 162 ? -7.564 -2.656 -6.064 1.00 92.56 162 ALA A N 1
ATOM 1269 C CA . ALA A 1 162 ? -8.894 -3.122 -5.671 1.00 92.56 162 ALA A CA 1
ATOM 1270 C C . ALA A 1 162 ? -8.994 -3.373 -4.155 1.00 92.56 162 ALA A C 1
ATOM 1272 O O . ALA A 1 162 ? -9.963 -2.958 -3.511 1.00 92.56 162 ALA A O 1
ATOM 1273 N N . TRP A 1 163 ? -7.969 -3.997 -3.568 1.00 92.44 163 TRP A N 1
ATOM 1274 C CA . TRP A 1 163 ? -7.890 -4.197 -2.123 1.00 92.44 163 TRP A CA 1
ATOM 1275 C C . TRP A 1 163 ? -7.806 -2.876 -1.350 1.00 92.44 163 TRP A C 1
ATOM 1277 O O . TRP A 1 163 ? -8.473 -2.721 -0.327 1.00 92.44 163 TRP A O 1
ATOM 1287 N N . LEU A 1 164 ? -7.049 -1.894 -1.844 1.00 91.06 164 LEU A N 1
ATOM 1288 C CA . LEU A 1 164 ? -6.970 -0.571 -1.221 1.00 91.06 164 LEU A CA 1
ATOM 1289 C C . LEU A 1 164 ? -8.288 0.202 -1.282 1.00 91.06 164 LEU A C 1
ATOM 1291 O O . LEU A 1 164 ? -8.640 0.865 -0.307 1.00 91.06 164 LEU A O 1
ATOM 1295 N N . CYS A 1 165 ? -9.063 0.074 -2.360 1.00 92.06 165 CYS A N 1
ATOM 1296 C CA . CYS A 1 165 ? -10.410 0.644 -2.428 1.00 92.06 165 CYS A CA 1
ATOM 1297 C C . CYS A 1 165 ? -11.333 0.035 -1.358 1.00 92.06 165 CYS A C 1
ATOM 1299 O O . CYS A 1 165 ? -12.047 0.764 -0.659 1.00 92.06 165 CYS A O 1
ATOM 1301 N N . LEU A 1 166 ? -11.281 -1.291 -1.170 1.00 89.75 166 LEU A N 1
ATOM 1302 C CA . LEU A 1 166 ? -12.013 -1.978 -0.100 1.00 89.75 166 LEU A CA 1
ATOM 1303 C C . LEU A 1 166 ? -11.557 -1.485 1.283 1.00 89.75 166 LEU A C 1
ATOM 1305 O O . LEU A 1 166 ? -12.387 -1.139 2.124 1.00 89.75 166 LEU A O 1
ATOM 1309 N N . ALA A 1 167 ? -10.245 -1.421 1.515 1.00 89.44 167 ALA A N 1
ATOM 1310 C CA . ALA A 1 167 ? -9.669 -0.997 2.787 1.00 89.44 167 ALA A CA 1
ATOM 1311 C C . ALA A 1 167 ? -9.978 0.477 3.104 1.00 89.44 167 ALA A C 1
ATOM 1313 O O . ALA A 1 167 ? -10.265 0.809 4.255 1.00 89.44 167 ALA A O 1
ATOM 1314 N N . THR A 1 168 ? -9.988 1.347 2.094 1.00 90.50 168 THR A N 1
ATOM 1315 C CA . THR A 1 168 ? -10.389 2.756 2.213 1.00 90.50 168 THR A CA 1
ATOM 1316 C C . THR A 1 168 ? -11.865 2.868 2.583 1.00 90.50 168 THR A C 1
ATOM 1318 O O . THR A 1 168 ? -12.210 3.571 3.532 1.00 90.50 168 THR A O 1
ATOM 1321 N N . THR A 1 169 ? -12.735 2.110 1.908 1.00 89.69 169 THR A N 1
ATOM 1322 C CA . THR A 1 169 ? -14.173 2.060 2.223 1.00 89.69 169 THR A CA 1
ATOM 1323 C C . THR A 1 169 ? -14.412 1.561 3.650 1.00 89.69 169 THR A C 1
ATOM 1325 O O . THR A 1 169 ? -15.204 2.141 4.392 1.00 89.69 169 THR A O 1
ATOM 1328 N N . LEU A 1 170 ? -13.680 0.527 4.074 1.00 88.00 170 LEU A N 1
ATOM 1329 C CA . LEU A 1 170 ? -13.746 -0.003 5.435 1.00 88.00 170 LEU A CA 1
ATOM 1330 C C . LEU A 1 170 ? -13.297 1.038 6.472 1.00 88.00 170 LEU A C 1
ATOM 1332 O O . LEU A 1 170 ? -13.998 1.240 7.462 1.00 88.00 170 LEU A O 1
ATOM 1336 N N . ASN A 1 171 ? -12.169 1.719 6.240 1.00 89.44 171 ASN A N 1
ATOM 1337 C CA . ASN A 1 171 ? -11.684 2.798 7.108 1.00 89.44 171 ASN A CA 1
ATOM 1338 C C . ASN A 1 171 ? -12.697 3.943 7.202 1.00 89.44 171 ASN A C 1
ATOM 1340 O O . ASN A 1 171 ? -12.933 4.461 8.291 1.00 89.44 171 ASN A O 1
ATOM 1344 N N . TYR A 1 172 ? -13.330 4.306 6.085 1.00 89.38 172 TYR A N 1
ATOM 1345 C CA . TYR A 1 172 ? -14.357 5.341 6.055 1.00 89.38 172 TYR A CA 1
ATOM 1346 C C . TYR A 1 172 ? -15.583 4.952 6.887 1.00 89.38 172 TYR A C 1
ATOM 1348 O O . TYR A 1 172 ? -16.044 5.750 7.703 1.00 89.38 172 TYR A O 1
ATOM 1356 N N . CYS A 1 173 ? -16.084 3.720 6.742 1.00 88.62 173 CYS A N 1
ATOM 1357 C CA . CYS A 1 173 ? -17.185 3.223 7.569 1.00 88.62 173 CYS A CA 1
ATOM 1358 C C . CYS A 1 173 ? -16.813 3.213 9.055 1.00 88.62 173 CYS A C 1
ATOM 1360 O O . CYS A 1 173 ? -17.587 3.696 9.873 1.00 88.62 173 CYS A O 1
ATOM 1362 N N . ILE A 1 174 ? -15.612 2.740 9.403 1.00 87.19 174 ILE A N 1
ATOM 1363 C CA . ILE A 1 174 ? -15.134 2.744 10.793 1.00 87.19 174 ILE A CA 1
ATOM 1364 C C . ILE A 1 174 ? -15.063 4.176 11.336 1.00 87.19 174 ILE A C 1
ATOM 1366 O O . ILE A 1 174 ? -15.517 4.421 12.448 1.00 87.19 174 ILE A O 1
ATOM 1370 N N . TRP A 1 175 ? -14.545 5.135 10.568 1.00 87.75 175 TRP A N 1
ATOM 1371 C CA . TRP A 1 175 ? -14.503 6.539 10.979 1.00 87.75 175 TRP A CA 1
ATOM 1372 C C . TRP A 1 175 ? -15.901 7.129 11.196 1.00 87.75 175 TRP A C 1
ATOM 1374 O O . TRP A 1 175 ? -16.151 7.774 12.214 1.00 87.75 175 TRP A O 1
ATOM 1384 N N . ARG A 1 176 ? -16.825 6.878 10.264 1.00 87.75 176 ARG A N 1
ATOM 1385 C CA . ARG A 1 176 ? -18.210 7.359 10.333 1.00 87.75 176 ARG A CA 1
ATOM 1386 C C . ARG A 1 176 ? -18.963 6.777 11.532 1.00 87.75 176 ARG A C 1
ATOM 1388 O O . ARG A 1 176 ? -19.697 7.502 12.197 1.00 87.75 176 ARG A O 1
ATOM 1395 N N . ASP A 1 177 ? -18.773 5.489 11.805 1.00 86.38 177 ASP A N 1
ATOM 1396 C CA . ASP A 1 177 ? -19.511 4.748 12.836 1.00 86.38 177 ASP A CA 1
ATOM 1397 C C . ASP A 1 177 ? -18.864 4.878 14.237 1.00 86.38 177 ASP A C 1
ATOM 1399 O O . ASP A 1 177 ? -19.439 4.436 15.238 1.00 86.38 177 ASP A O 1
ATOM 1403 N N . ASN A 1 178 ? -17.679 5.499 14.325 1.00 84.88 178 ASN A N 1
ATOM 1404 C CA . ASN A 1 178 ? -16.958 5.791 15.569 1.00 84.88 178 ASN A CA 1
ATOM 1405 C C . ASN A 1 178 ? -16.529 7.271 15.618 1.00 84.88 178 ASN A C 1
ATOM 1407 O O . ASN A 1 178 ? -15.332 7.572 15.558 1.00 84.88 178 ASN A O 1
ATOM 1411 N N . PRO A 1 179 ? -17.481 8.216 15.720 1.00 74.56 179 PRO A N 1
ATOM 1412 C CA . PRO A 1 179 ? -17.143 9.624 15.862 1.00 74.56 179 PRO A CA 1
ATOM 1413 C C . PRO A 1 179 ? -16.372 9.854 17.168 1.00 74.56 179 PRO A C 1
ATOM 1415 O O . PRO A 1 179 ? -16.783 9.403 18.239 1.00 74.56 179 PRO A O 1
ATOM 1418 N N . GLU A 1 180 ? -15.259 10.585 17.087 1.00 67.50 180 GLU A N 1
ATOM 1419 C CA . GLU A 1 180 ? -14.526 11.037 18.271 1.00 67.50 180 GLU A CA 1
ATOM 1420 C C . GLU A 1 180 ? -15.482 11.839 19.165 1.00 67.50 180 GLU A C 1
ATOM 1422 O O . GLU A 1 180 ? 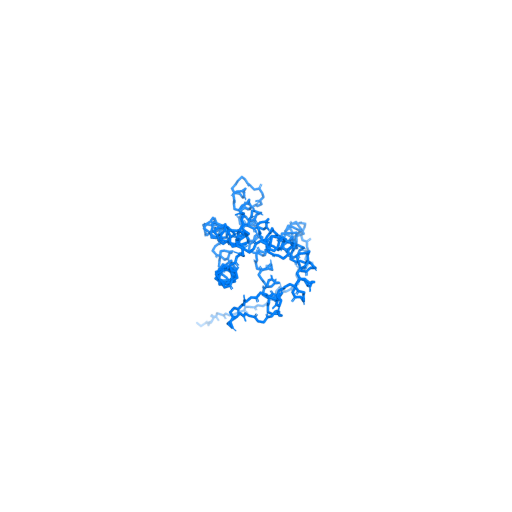-16.127 12.794 18.713 1.00 67.50 180 GLU A O 1
ATOM 1427 N N . LYS A 1 181 ? -15.595 11.461 20.446 1.00 59.38 181 LYS A N 1
ATOM 1428 C CA . LYS A 1 181 ? -16.278 12.305 21.429 1.00 59.38 181 LYS A CA 1
ATOM 1429 C C . LYS A 1 181 ? -15.509 13.620 21.477 1.00 59.38 181 LYS A C 1
ATOM 1431 O O . LYS A 1 181 ? -14.398 13.656 21.993 1.00 59.38 181 LYS A O 1
ATOM 1436 N N . LYS A 1 182 ? -16.091 14.691 20.930 1.00 51.03 182 LYS A N 1
ATOM 1437 C CA . LYS A 1 182 ? -15.576 16.044 21.144 1.00 51.03 182 LYS A CA 1
ATOM 1438 C C . LYS A 1 182 ? -15.559 16.265 22.652 1.00 51.03 182 LYS A C 1
ATOM 1440 O O . LYS A 1 182 ? -16.628 16.335 23.261 1.00 51.03 182 LYS A O 1
ATOM 1445 N N . GLU A 1 183 ? -14.371 16.326 23.248 1.00 46.53 183 GLU A N 1
ATOM 1446 C CA . GLU A 1 183 ? -14.223 16.855 24.597 1.00 46.53 183 GLU A CA 1
ATOM 1447 C C . GLU A 1 183 ? -14.876 18.236 24.590 1.00 46.53 183 GLU A C 1
ATOM 1449 O O . GLU A 1 183 ? -14.479 19.128 23.834 1.00 46.53 183 GLU A O 1
ATOM 1454 N N . LYS A 1 184 ? -15.962 18.370 25.355 1.00 42.91 184 LYS A N 1
ATOM 1455 C CA . LYS A 1 184 ? -16.545 19.671 25.650 1.00 42.91 184 LYS A CA 1
ATOM 1456 C C . LYS A 1 184 ? -15.477 20.418 26.450 1.00 42.91 184 LYS A C 1
ATOM 1458 O O . LYS A 1 184 ? -15.285 20.101 27.620 1.00 42.91 184 LYS A O 1
ATOM 1463 N N . LYS A 1 185 ? -14.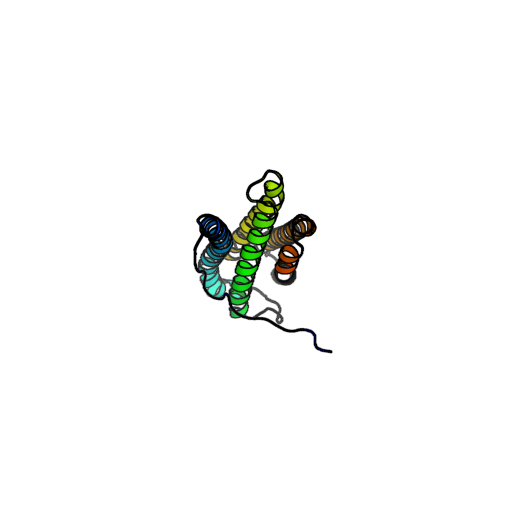733 21.300 25.781 1.00 40.78 185 LYS A N 1
ATOM 1464 C CA . LYS A 1 185 ? -13.981 22.361 26.453 1.00 40.78 185 LYS A CA 1
ATOM 1465 C C . LYS A 1 185 ? -14.952 23.327 27.112 1.00 40.78 185 LYS A C 1
ATOM 1467 O O . LYS A 1 185 ? -16.019 23.568 26.500 1.00 40.78 185 LYS A O 1
#

Organism: NCBI:txid278164

Foldseek 3Di:
DDDDDDDDDDDDDDPPPDPVNVVLVVQLCVLLVLLVVLVVVLVVLCVVLVVPPVVVFDFDPPDDDPVVVSVLSNLLSNLLSNLLSQLCVLVVHPDPLNCVLVVLSVVLSVLVSVLSCCCRVVVPLVVSLVSLVVSLVSLVVSLVSCCVRDVSSSVSSVSVSVVSVVVSVRSVVRCVRDPDDPDPD